Protein AF-A0A8R7JXR4-F1 (afdb_monomer)

Foldseek 3Di:
DDQLVVQVVVLVVVVVVPWPPWDWDRPDPFTWTWTADPVVRDIDIDTDQPVVVVVLVLVLVLQCQQDVLLVVLLVVVVLLCVLAVQQDLVVLHFHSSLSSLLSLLLCLVVQLTPLFLPDDWPDWDDGPNDIDTGHRPSVVNNCRNVVDPDDSLNSNLVSLCCLQPPDPQQFWAGESNVSDTDGCVVLVQNDDDDQFHSRHAYADNRNRNDGSSRSHDPVSSVSVNVLSNVLNCLSVPPPCSVVVSSNGDDDDDPPDPPDPDPDDDDDDDDD

Radius of gyration: 21.56 Å; Cα contacts (8 Å, |Δi|>4): 380; chains: 1; bounding box: 52×62×54 Å

InterPro domains:
  IPR002058 PAP/25A-associated [PF03828] (152-210)
  IPR043519 Nucleotidyltransferase superfamily [G3DSA:3.30.460.10] (6-66)
  IPR043519 Nucleotidyltransferase superfamily [SSF81301] (3-65)
  IPR054708 Poly(A) RNA polymerase, mitochondrial-like, central palm domain [PF22600] (3-65)

Secondary structure (DSSP, 8-state):
--HHHHHHHHHHHHHTTT-EEEEEE-SSSS-EEEEE-TTT--EEEEESS-HHHHHHHHHHHHHHHH-HHHHHHHHHHHHHHHHTT---GGGT---HHHHHHHHHHHHHHTTSS--TTSSPPSEEEEETTEEEEE---GGGGTTGGGG----HHHHHHHHHHIIIII--TTTEEEETTTTEEEEHHHHTTTS-BTTB--SSEEB-SS-TT-BTTTT--TTHHHHHHHHHHHHHHHHHH-S-HHHHTTPPP-PPPP-----SS-----PPP--

Structure (mmCIF, N/CA/C/O backbone):
data_AF-A0A8R7JXR4-F1
#
_entry.id   AF-A0A8R7JXR4-F1
#
loop_
_atom_site.group_PDB
_atom_site.id
_atom_site.type_symbol
_atom_site.label_atom_id
_atom_site.label_alt_id
_atom_site.label_comp_id
_atom_site.label_asym_id
_atom_site.label_entity_id
_atom_site.label_seq_id
_atom_site.pdbx_PDB_ins_code
_atom_site.Cartn_x
_atom_site.Cartn_y
_atom_site.Cartn_z
_atom_site.occupancy
_atom_site.B_iso_or_equiv
_atom_site.auth_seq_id
_atom_site.auth_comp_id
_atom_site.auth_asym_id
_atom_site.auth_atom_id
_atom_site.pdbx_PDB_model_num
ATOM 1 N N . MET A 1 1 ? 23.315 -3.237 -23.836 1.00 72.62 1 MET A N 1
ATOM 2 C CA . MET A 1 1 ? 21.982 -2.745 -24.248 1.00 72.62 1 MET A CA 1
ATOM 3 C C . MET A 1 1 ? 21.295 -2.235 -22.995 1.00 72.62 1 MET A C 1
ATOM 5 O O . MET A 1 1 ? 21.274 -2.973 -22.017 1.00 72.62 1 MET A O 1
ATOM 9 N N . SER A 1 2 ? 20.858 -0.976 -22.960 1.00 90.19 2 SER A N 1
ATOM 10 C CA . SER A 1 2 ? 20.212 -0.408 -21.769 1.00 90.19 2 SER A CA 1
ATOM 11 C C . SER A 1 2 ? 18.799 -0.982 -21.577 1.00 90.19 2 SER A C 1
ATOM 13 O O . SER A 1 2 ? 18.208 -1.496 -22.527 1.00 90.19 2 SER A O 1
ATOM 15 N N . LYS A 1 3 ? 18.221 -0.875 -20.368 1.00 89.00 3 LYS A N 1
ATOM 16 C CA . LYS A 1 3 ? 16.814 -1.270 -20.131 1.00 89.00 3 LYS A CA 1
ATOM 17 C C . LYS A 1 3 ? 15.855 -0.519 -21.068 1.00 89.00 3 LYS A C 1
ATOM 19 O O . LYS A 1 3 ? 14.888 -1.104 -21.538 1.00 89.00 3 LYS A O 1
ATOM 24 N N . VAL A 1 4 ? 16.151 0.748 -21.372 1.00 91.75 4 VAL A N 1
ATOM 25 C CA . VAL A 1 4 ? 15.369 1.574 -22.305 1.00 91.75 4 VAL A CA 1
ATOM 26 C C . VAL A 1 4 ? 15.429 1.012 -23.723 1.00 91.75 4 VAL A C 1
ATOM 28 O O . VAL A 1 4 ? 14.383 0.851 -24.343 1.00 91.75 4 VAL A O 1
ATOM 31 N N . ASP A 1 5 ? 16.616 0.639 -24.208 1.00 93.19 5 ASP A N 1
ATOM 32 C CA . ASP A 1 5 ? 16.768 0.048 -25.545 1.00 93.19 5 ASP A CA 1
ATOM 33 C C . ASP A 1 5 ? 15.991 -1.269 -25.671 1.00 93.19 5 ASP A C 1
ATOM 35 O O . ASP A 1 5 ? 15.401 -1.543 -26.713 1.00 93.19 5 ASP A O 1
ATOM 39 N N . ILE A 1 6 ? 15.976 -2.083 -24.607 1.00 94.12 6 ILE A N 1
ATOM 40 C CA . ILE A 1 6 ? 15.212 -3.338 -24.576 1.00 94.12 6 ILE A CA 1
ATOM 41 C C . ILE A 1 6 ? 13.709 -3.047 -24.638 1.00 94.12 6 ILE A C 1
ATOM 43 O O . ILE A 1 6 ? 13.005 -3.689 -25.407 1.00 94.12 6 ILE A O 1
ATOM 47 N N . ILE A 1 7 ? 13.221 -2.075 -23.863 1.00 95.31 7 ILE A N 1
ATOM 48 C CA . ILE A 1 7 ? 11.807 -1.670 -23.846 1.00 95.31 7 ILE A CA 1
ATOM 49 C C . ILE A 1 7 ? 11.354 -1.140 -25.211 1.00 95.31 7 ILE A C 1
ATOM 51 O O . ILE A 1 7 ? 10.282 -1.515 -25.676 1.00 95.31 7 ILE A O 1
ATOM 55 N N . LEU A 1 8 ? 12.172 -0.320 -25.876 1.00 94.19 8 LEU A N 1
ATOM 56 C CA . LEU A 1 8 ? 11.864 0.184 -27.218 1.00 94.19 8 LEU A CA 1
ATOM 57 C C . LEU A 1 8 ? 11.803 -0.955 -28.241 1.00 94.19 8 LEU A C 1
ATOM 59 O O . LEU A 1 8 ? 10.795 -1.107 -28.922 1.00 94.19 8 LEU A O 1
ATOM 63 N N . LYS A 1 9 ? 12.817 -1.829 -28.265 1.00 94.19 9 LYS A N 1
ATOM 64 C CA . LYS A 1 9 ? 12.817 -3.008 -29.146 1.00 94.19 9 LYS A CA 1
ATOM 65 C C . LYS A 1 9 ? 11.646 -3.946 -28.877 1.00 94.19 9 LYS A C 1
ATOM 67 O O . LYS A 1 9 ? 11.098 -4.527 -29.805 1.00 94.19 9 LYS A O 1
ATOM 72 N N . LEU A 1 10 ? 11.273 -4.120 -27.610 1.00 93.62 10 LEU A N 1
ATOM 73 C CA . LEU A 1 10 ? 10.126 -4.935 -27.238 1.00 93.62 10 LEU A CA 1
ATOM 74 C C . LEU A 1 10 ? 8.830 -4.327 -27.783 1.00 93.62 10 LEU A C 1
ATOM 76 O O . LEU A 1 10 ? 8.017 -5.063 -28.327 1.00 93.62 10 LEU A O 1
ATOM 80 N N . ALA A 1 11 ? 8.648 -3.008 -27.686 1.00 93.50 11 ALA A N 1
ATOM 81 C CA . ALA A 1 11 ? 7.486 -2.336 -28.261 1.00 93.50 11 ALA A CA 1
ATOM 82 C C . ALA A 1 11 ? 7.391 -2.553 -29.783 1.00 93.50 11 ALA A C 1
ATOM 84 O O . ALA A 1 11 ? 6.309 -2.882 -30.266 1.00 93.50 11 ALA A O 1
ATOM 85 N N . ASP A 1 12 ? 8.514 -2.468 -30.506 1.00 92.25 12 ASP A N 1
ATOM 86 C CA . ASP A 1 12 ? 8.563 -2.725 -31.955 1.00 92.25 12 ASP A CA 1
ATOM 87 C C . ASP A 1 12 ? 8.160 -4.174 -32.295 1.00 92.25 12 ASP A C 1
ATOM 89 O O . ASP A 1 12 ? 7.377 -4.418 -33.212 1.00 92.25 12 ASP A O 1
ATOM 93 N N . ILE A 1 13 ? 8.651 -5.154 -31.524 1.00 92.44 13 ILE A N 1
ATOM 94 C CA . ILE A 1 13 ? 8.297 -6.574 -31.701 1.00 92.44 13 ILE A CA 1
ATOM 95 C C . ILE A 1 13 ? 6.810 -6.809 -31.412 1.00 92.44 13 ILE A C 1
ATOM 97 O O . ILE A 1 13 ? 6.140 -7.517 -32.161 1.00 92.44 13 ILE A O 1
ATOM 101 N N . LEU A 1 14 ? 6.279 -6.216 -30.339 1.00 91.81 14 LEU A N 1
ATOM 102 C CA . LEU A 1 14 ? 4.872 -6.365 -29.960 1.00 91.81 14 LEU A CA 1
ATOM 103 C C . LEU A 1 14 ? 3.937 -5.722 -30.995 1.00 91.81 14 LEU A C 1
ATOM 105 O O . LEU A 1 14 ? 2.852 -6.251 -31.228 1.00 91.81 14 LEU A O 1
ATOM 109 N N . GLN A 1 15 ? 4.362 -4.636 -31.655 1.00 88.12 15 GLN A N 1
ATOM 110 C CA . GLN A 1 15 ? 3.598 -4.001 -32.739 1.00 88.12 15 GLN A CA 1
ATOM 111 C C . GLN A 1 15 ? 3.442 -4.920 -33.948 1.00 88.12 15 GLN A C 1
ATOM 113 O O . GLN A 1 15 ? 2.392 -4.917 -34.584 1.00 88.12 15 GLN A O 1
ATOM 118 N N . ALA A 1 16 ? 4.440 -5.759 -34.230 1.00 88.31 16 ALA A N 1
ATOM 119 C CA . ALA A 1 16 ? 4.340 -6.772 -35.275 1.00 88.31 16 ALA A CA 1
ATOM 120 C C . ALA A 1 16 ? 3.415 -7.952 -34.899 1.00 88.31 16 ALA A C 1
ATOM 122 O O . ALA A 1 16 ? 3.056 -8.745 -35.766 1.00 88.31 16 ALA A O 1
ATOM 123 N N . GLY A 1 17 ? 3.033 -8.085 -33.623 1.00 83.31 17 GLY A N 1
ATOM 124 C CA . GLY A 1 17 ? 2.317 -9.235 -33.061 1.00 83.31 17 GLY A CA 1
ATOM 125 C C . GLY A 1 17 ? 0.802 -9.073 -32.888 1.00 83.31 17 GLY A C 1
ATOM 126 O O . GLY A 1 17 ? 0.244 -9.741 -32.026 1.00 83.31 17 GLY A O 1
ATOM 127 N N . ASN A 1 18 ? 0.132 -8.198 -33.650 1.00 84.38 18 ASN A N 1
ATOM 128 C CA . ASN A 1 18 ? -1.318 -7.915 -33.556 1.00 84.38 18 ASN A CA 1
ATOM 129 C C . ASN A 1 18 ? -1.829 -7.410 -32.187 1.00 84.38 18 ASN A C 1
ATOM 131 O O . ASN A 1 18 ? -3.038 -7.363 -31.957 1.00 84.38 18 ASN A O 1
ATOM 135 N N . LEU A 1 19 ? -0.947 -6.975 -31.286 1.00 91.12 19 LEU A N 1
ATOM 136 C CA . LEU A 1 19 ? -1.347 -6.338 -30.031 1.00 91.12 19 LEU A CA 1
ATOM 137 C C . LEU A 1 19 ? -1.726 -4.868 -30.263 1.00 91.12 19 LEU A C 1
ATOM 139 O O . LEU A 1 19 ? -1.197 -4.198 -31.151 1.00 91.12 19 LEU A O 1
ATOM 143 N N . GLN A 1 20 ? -2.643 -4.351 -29.449 1.00 91.94 20 GLN A N 1
ATOM 144 C CA . GLN A 1 20 ? -3.180 -2.996 -29.581 1.00 91.94 20 GLN A CA 1
ATOM 145 C C . GLN A 1 20 ? -2.640 -2.052 -28.503 1.00 91.94 20 GLN A C 1
ATOM 147 O O . GLN A 1 20 ? -2.106 -2.480 -27.481 1.00 91.94 20 GLN A O 1
ATOM 152 N N . ASN A 1 21 ? -2.810 -0.743 -28.722 1.00 92.38 21 ASN A N 1
ATOM 153 C CA . ASN A 1 21 ? -2.506 0.313 -27.746 1.00 92.38 21 ASN A CA 1
ATOM 154 C C . ASN A 1 21 ? -1.081 0.244 -27.169 1.00 92.38 21 ASN A C 1
ATOM 156 O O . ASN A 1 21 ? -0.867 0.489 -25.981 1.00 92.38 21 ASN A O 1
ATOM 160 N N . ILE A 1 22 ? -0.104 -0.106 -28.011 1.00 93.81 22 ILE A N 1
ATOM 161 C CA . ILE A 1 22 ? 1.278 -0.284 -27.572 1.00 93.81 22 ILE A CA 1
ATOM 162 C C . ILE A 1 22 ? 1.917 1.074 -27.300 1.00 93.81 22 ILE A C 1
ATOM 164 O O . ILE A 1 22 ? 2.012 1.918 -28.191 1.00 93.81 22 ILE A O 1
ATOM 168 N N . GLN A 1 23 ? 2.400 1.268 -26.076 1.00 94.56 23 GLN A N 1
ATOM 169 C CA . GLN A 1 23 ? 3.026 2.513 -25.651 1.00 94.56 23 GLN A CA 1
ATOM 170 C C . GLN A 1 23 ? 4.270 2.247 -24.801 1.00 94.56 23 GLN A C 1
ATOM 172 O O . GLN A 1 23 ? 4.183 1.730 -23.688 1.00 94.56 23 GLN A O 1
ATOM 177 N N . ALA A 1 24 ? 5.437 2.666 -25.293 1.00 94.25 24 ALA A N 1
ATOM 178 C CA . ALA A 1 24 ? 6.670 2.656 -24.515 1.00 94.25 24 ALA A CA 1
ATOM 179 C C . ALA A 1 24 ? 6.755 3.902 -23.615 1.00 94.25 24 ALA A C 1
ATOM 181 O O . ALA A 1 24 ? 6.797 5.038 -24.089 1.00 94.25 24 ALA A O 1
ATOM 182 N N . LEU A 1 25 ? 6.822 3.693 -22.301 1.00 92.69 25 LEU A N 1
ATOM 183 C CA . LEU A 1 25 ? 6.979 4.734 -21.288 1.00 92.69 25 LEU A CA 1
ATOM 184 C C . LEU A 1 25 ? 8.383 4.643 -20.684 1.00 92.69 25 LEU A C 1
ATOM 186 O O . LEU A 1 25 ? 8.614 3.968 -19.684 1.00 92.69 25 LEU A O 1
ATOM 190 N N . THR A 1 26 ? 9.340 5.330 -21.305 1.00 91.81 26 THR A N 1
ATOM 191 C CA . THR A 1 26 ? 10.778 5.178 -21.007 1.00 91.81 26 THR A CA 1
ATOM 192 C C . THR A 1 26 ? 11.336 6.182 -20.001 1.00 91.81 26 THR A C 1
ATOM 194 O O . THR A 1 26 ? 12.430 5.983 -19.485 1.00 91.81 26 THR A O 1
ATOM 197 N N . ARG A 1 27 ? 10.595 7.257 -19.704 1.00 88.25 27 ARG A N 1
ATOM 198 C CA . ARG A 1 27 ? 11.032 8.338 -18.797 1.00 88.25 27 ARG A CA 1
ATOM 199 C C . ARG A 1 27 ? 10.726 8.072 -17.321 1.00 88.25 27 ARG A C 1
ATOM 201 O O . ARG A 1 27 ? 11.170 8.825 -16.461 1.00 88.25 27 ARG A O 1
ATOM 208 N N . ALA A 1 28 ? 9.926 7.050 -17.029 1.00 83.44 28 ALA A N 1
ATOM 209 C CA . ALA A 1 28 ? 9.592 6.676 -15.663 1.00 83.44 28 ALA A CA 1
ATOM 210 C C . ALA A 1 28 ? 10.789 6.009 -14.969 1.00 83.44 28 ALA A C 1
ATOM 212 O O . ALA A 1 28 ? 11.675 5.459 -15.620 1.00 83.44 28 ALA A O 1
ATOM 213 N N . ARG A 1 29 ? 10.769 5.995 -13.630 1.00 83.06 29 ARG A N 1
ATOM 214 C CA . ARG A 1 29 ? 11.769 5.296 -12.805 1.00 83.06 29 ARG A CA 1
ATOM 215 C C . ARG A 1 29 ? 11.965 3.836 -13.233 1.00 83.06 29 ARG A C 1
ATOM 217 O O . ARG A 1 29 ? 13.089 3.346 -13.254 1.00 83.06 29 ARG A O 1
ATOM 224 N N . VAL A 1 30 ? 10.865 3.157 -13.553 1.00 89.31 30 VAL A N 1
ATOM 225 C CA . VAL A 1 30 ? 10.864 1.822 -14.153 1.00 89.31 30 VAL A CA 1
ATOM 226 C C . VAL A 1 30 ? 10.273 1.964 -15.554 1.00 89.31 30 VAL A C 1
ATOM 228 O O . VAL A 1 30 ? 9.066 2.177 -15.671 1.00 89.31 30 VAL A O 1
ATOM 231 N N . PRO A 1 31 ? 11.101 1.895 -16.608 1.00 92.88 31 PRO A N 1
ATOM 232 C CA . PRO A 1 31 ? 10.619 1.887 -17.981 1.00 92.88 31 PRO A CA 1
ATOM 233 C C . PRO A 1 31 ? 9.680 0.705 -18.239 1.00 92.88 31 PRO A C 1
ATOM 235 O O . PRO A 1 31 ? 10.003 -0.428 -17.867 1.00 92.88 31 PRO A O 1
ATOM 238 N N . ILE A 1 32 ? 8.543 0.971 -18.886 1.00 95.12 32 ILE A N 1
ATOM 239 C CA . ILE A 1 32 ? 7.545 -0.050 -19.233 1.00 95.12 32 ILE A CA 1
ATOM 240 C C . ILE A 1 32 ? 7.099 0.040 -20.691 1.00 95.12 32 ILE A C 1
ATOM 242 O O . ILE A 1 32 ? 7.155 1.111 -21.293 1.00 95.12 32 ILE A O 1
ATOM 246 N N . VAL A 1 33 ? 6.605 -1.074 -21.231 1.00 95.94 33 VAL A N 1
ATOM 247 C CA . VAL A 1 33 ? 5.733 -1.103 -22.413 1.00 95.94 33 VAL A CA 1
ATOM 248 C C . VAL A 1 33 ? 4.324 -1.441 -21.949 1.00 95.94 33 VAL A C 1
ATOM 250 O O . VAL A 1 33 ? 4.128 -2.473 -21.312 1.00 95.94 33 VAL A O 1
ATOM 253 N N . LYS A 1 34 ? 3.357 -0.583 -22.268 1.00 95.38 34 LYS A N 1
ATOM 254 C CA . LYS A 1 34 ? 1.931 -0.886 -22.136 1.00 95.38 34 LYS A CA 1
ATOM 255 C C . LYS A 1 34 ? 1.421 -1.509 -23.422 1.00 95.38 34 LYS A C 1
ATOM 257 O O . LYS A 1 34 ? 1.869 -1.105 -24.492 1.00 95.38 34 LYS A O 1
ATOM 262 N N . LEU A 1 35 ? 0.495 -2.451 -23.318 1.00 95.44 35 LEU A N 1
ATOM 263 C CA . LEU A 1 35 ? -0.180 -3.088 -24.446 1.00 95.44 35 LEU A CA 1
ATOM 264 C C . LEU A 1 35 ? -1.589 -3.537 -24.049 1.00 95.44 35 LEU A C 1
ATOM 266 O O . LEU A 1 35 ? -1.913 -3.644 -22.865 1.00 95.44 35 LEU A O 1
ATOM 270 N N . MET A 1 36 ? -2.414 -3.832 -25.044 1.00 95.31 36 MET A N 1
ATOM 271 C CA . MET A 1 36 ? -3.703 -4.496 -24.896 1.00 95.31 36 MET A CA 1
ATOM 272 C C . MET A 1 36 ? -3.739 -5.709 -25.818 1.00 95.31 36 MET A C 1
ATOM 274 O O . MET A 1 36 ? -3.466 -5.593 -27.013 1.00 95.31 36 MET A O 1
ATOM 278 N N . ASP A 1 37 ? -4.095 -6.857 -25.258 1.00 93.06 37 ASP A N 1
ATOM 279 C CA . ASP A 1 37 ? -4.429 -8.043 -26.035 1.00 93.06 37 ASP A CA 1
ATOM 280 C C . ASP A 1 37 ? -5.892 -7.937 -26.510 1.00 93.06 37 ASP A C 1
ATOM 282 O O . ASP A 1 37 ? -6.793 -7.907 -25.665 1.00 93.06 37 ASP A O 1
ATOM 286 N N . PRO A 1 38 ? -6.154 -7.836 -27.828 1.00 93.25 38 PRO A N 1
ATOM 287 C CA . PRO A 1 38 ? -7.512 -7.698 -28.344 1.00 93.25 38 PRO A CA 1
ATOM 288 C C . PRO A 1 38 ? -8.363 -8.961 -28.162 1.00 93.25 38 PRO A C 1
ATOM 290 O O . PRO A 1 38 ? -9.585 -8.838 -28.097 1.00 93.25 38 PRO A O 1
ATOM 293 N N . ASP A 1 39 ? -7.752 -10.145 -28.048 1.00 93.25 39 ASP A N 1
ATOM 294 C CA . ASP A 1 39 ? -8.491 -11.4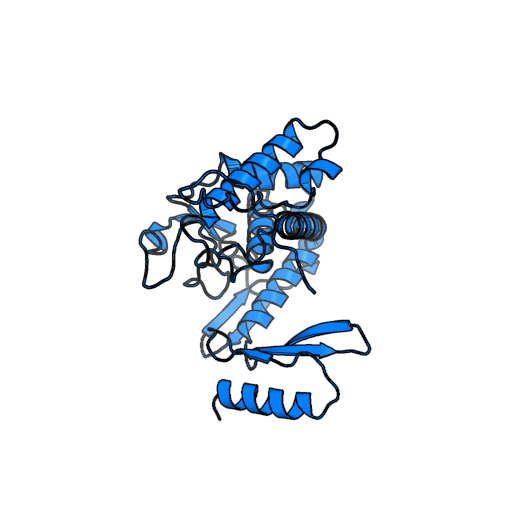08 -27.941 1.00 93.25 39 ASP A CA 1
ATOM 295 C C . ASP A 1 39 ? -9.096 -11.579 -26.541 1.00 93.25 39 ASP A C 1
ATOM 297 O O . ASP A 1 39 ? -10.227 -12.043 -26.384 1.00 93.25 39 ASP A O 1
ATOM 301 N N . THR A 1 40 ? -8.357 -11.171 -25.505 1.00 93.75 40 THR A N 1
ATOM 302 C CA . THR A 1 40 ? -8.805 -11.252 -24.103 1.00 93.75 40 THR A CA 1
ATOM 303 C C . THR A 1 40 ? -9.352 -9.933 -23.554 1.00 93.75 40 THR A C 1
ATOM 305 O O . THR A 1 40 ? -10.005 -9.923 -22.509 1.00 93.75 40 THR A O 1
ATOM 308 N N . GLY A 1 41 ? -9.069 -8.810 -24.219 1.00 92.00 41 GLY A N 1
ATOM 309 C CA . GLY A 1 41 ? -9.351 -7.460 -23.728 1.00 92.00 41 GLY A CA 1
ATOM 310 C C . GLY A 1 41 ? -8.465 -7.027 -22.552 1.00 92.00 41 GLY A C 1
ATOM 311 O O . GLY A 1 41 ? -8.741 -6.005 -21.918 1.00 92.00 41 GLY A O 1
ATOM 312 N N . LEU A 1 42 ? -7.419 -7.792 -22.216 1.00 92.75 42 LEU A N 1
ATOM 313 C CA . LEU A 1 42 ? -6.548 -7.513 -21.076 1.00 92.75 42 LEU A CA 1
ATOM 314 C C . LEU A 1 42 ? -5.477 -6.477 -21.432 1.00 92.75 42 LEU A C 1
ATOM 316 O O . LEU A 1 42 ? -4.717 -6.631 -22.386 1.00 92.75 42 LEU A O 1
ATOM 320 N N . SER A 1 43 ? -5.368 -5.436 -20.606 1.00 94.31 43 SER A N 1
ATOM 321 C CA . SER A 1 43 ? -4.214 -4.533 -20.612 1.00 94.31 43 SER A CA 1
ATOM 322 C C . SER A 1 43 ? -3.045 -5.132 -19.830 1.00 94.31 43 SER A C 1
ATOM 324 O O . SER A 1 43 ? -3.238 -5.684 -18.745 1.00 94.31 43 SER A O 1
ATOM 326 N N . CYS A 1 44 ? -1.828 -4.972 -20.345 1.00 93.75 44 CYS A N 1
ATOM 327 C CA . CYS A 1 44 ? -0.603 -5.453 -19.717 1.00 93.75 44 CYS A CA 1
ATOM 328 C C . CYS A 1 44 ? 0.486 -4.372 -19.725 1.00 93.75 44 CYS A C 1
ATOM 330 O O . CYS A 1 44 ? 0.677 -3.680 -20.725 1.00 93.75 44 CYS A O 1
ATOM 332 N N . ASP A 1 45 ? 1.224 -4.281 -18.618 1.00 94.25 45 ASP A N 1
ATOM 333 C CA . ASP A 1 45 ? 2.411 -3.443 -18.470 1.00 94.25 45 ASP A CA 1
ATOM 334 C C . ASP A 1 45 ? 3.634 -4.363 -18.289 1.00 94.25 45 ASP A C 1
ATOM 336 O O . ASP A 1 45 ? 3.692 -5.146 -17.338 1.00 94.25 45 ASP A O 1
ATOM 340 N N . ILE A 1 46 ? 4.630 -4.264 -19.175 1.00 94.00 46 ILE A N 1
ATOM 341 C CA . ILE A 1 46 ? 5.854 -5.081 -19.139 1.00 94.00 46 ILE A CA 1
ATOM 342 C C . ILE A 1 46 ? 7.057 -4.208 -18.772 1.00 94.00 46 ILE A C 1
ATOM 344 O O . ILE A 1 46 ? 7.322 -3.207 -19.432 1.00 94.00 46 ILE A O 1
ATOM 348 N N . CYS A 1 47 ? 7.825 -4.619 -17.758 1.00 94.00 47 CYS A N 1
ATOM 349 C CA . CYS A 1 47 ? 9.132 -4.049 -17.409 1.00 94.00 47 CYS A CA 1
ATOM 350 C C . CYS A 1 47 ? 10.241 -5.105 -17.502 1.00 94.00 47 CYS A C 1
ATOM 352 O O . CYS A 1 47 ? 9.978 -6.306 -17.500 1.00 94.00 47 CYS A O 1
ATOM 354 N N . VAL A 1 48 ? 11.499 -4.656 -17.532 1.00 91.88 48 VAL A N 1
ATOM 355 C CA . VAL A 1 48 ? 12.677 -5.536 -17.610 1.00 91.88 48 VAL A CA 1
ATOM 356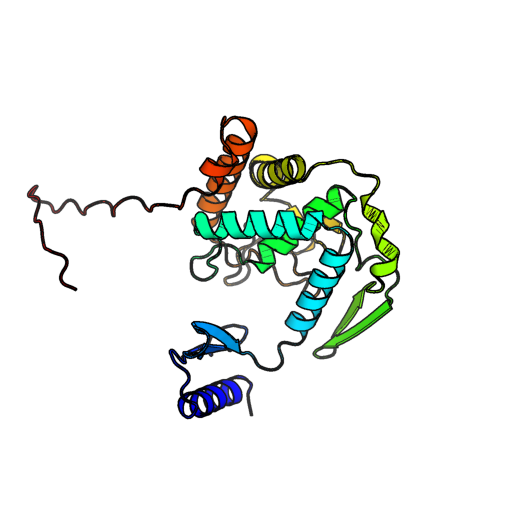 C C . VAL A 1 48 ? 13.483 -5.475 -16.315 1.00 91.88 48 VAL A C 1
ATOM 358 O O . VAL A 1 48 ? 13.872 -4.393 -15.864 1.00 91.88 48 VAL A O 1
ATOM 361 N N . ASN A 1 49 ? 13.787 -6.647 -15.747 1.00 88.69 49 ASN A N 1
ATOM 362 C CA . ASN A 1 49 ? 14.620 -6.819 -14.551 1.00 88.69 49 ASN A CA 1
ATOM 363 C C . ASN A 1 49 ? 14.194 -5.909 -13.388 1.00 88.69 49 ASN A C 1
ATOM 365 O O . ASN A 1 49 ? 15.020 -5.218 -12.792 1.00 88.69 49 ASN A O 1
ATOM 369 N N . ASN A 1 50 ? 12.893 -5.879 -13.094 1.00 89.94 50 ASN A N 1
ATOM 370 C CA . ASN A 1 50 ? 12.353 -5.292 -11.869 1.00 89.94 50 ASN A CA 1
ATOM 371 C C . ASN A 1 50 ? 12.166 -6.395 -10.815 1.00 89.94 50 ASN A C 1
ATOM 373 O O . ASN A 1 50 ? 11.049 -6.722 -10.416 1.00 89.94 50 ASN A O 1
ATOM 377 N N . LEU A 1 51 ? 13.275 -7.032 -10.429 1.00 91.75 51 LEU A N 1
ATOM 378 C CA . LEU A 1 51 ? 13.250 -8.207 -9.554 1.00 91.75 51 LEU A CA 1
ATOM 379 C C . LEU A 1 51 ? 12.693 -7.869 -8.170 1.00 91.75 51 LEU A C 1
ATOM 381 O O . LEU A 1 51 ? 11.951 -8.666 -7.606 1.00 91.75 51 LEU A O 1
ATOM 385 N N . LEU A 1 52 ? 12.955 -6.662 -7.662 1.00 92.06 52 LEU A N 1
ATOM 386 C CA . LEU A 1 52 ? 12.438 -6.236 -6.364 1.00 92.06 52 LEU A CA 1
ATOM 387 C C . LEU A 1 52 ? 10.902 -6.199 -6.329 1.00 92.06 52 LEU A C 1
ATOM 389 O O . LEU A 1 52 ? 10.302 -6.600 -5.335 1.00 92.06 52 LEU A O 1
ATOM 393 N N . ALA A 1 53 ? 10.244 -5.826 -7.434 1.00 93.00 53 ALA A N 1
ATOM 394 C CA . ALA A 1 53 ? 8.785 -5.904 -7.533 1.00 93.00 53 ALA A CA 1
ATOM 395 C C . ALA A 1 53 ? 8.259 -7.349 -7.471 1.00 93.00 53 ALA A C 1
ATOM 397 O O . ALA A 1 53 ? 7.178 -7.586 -6.926 1.00 93.00 53 ALA A O 1
ATOM 398 N N . VAL A 1 54 ? 9.023 -8.326 -7.973 1.00 94.38 54 VAL A N 1
ATOM 399 C CA . VAL A 1 54 ? 8.690 -9.755 -7.842 1.00 94.38 54 VAL A CA 1
ATOM 400 C C . VAL A 1 54 ? 8.801 -10.194 -6.380 1.00 94.38 54 VAL A C 1
ATOM 402 O O . VAL A 1 54 ? 7.894 -10.859 -5.878 1.00 94.38 54 VAL A O 1
ATOM 405 N N . VAL A 1 55 ? 9.856 -9.772 -5.672 1.00 95.88 55 VAL A N 1
ATOM 406 C CA . VAL A 1 55 ? 10.033 -10.072 -4.239 1.00 95.88 55 VAL A CA 1
ATOM 407 C C . VAL A 1 55 ? 8.920 -9.430 -3.401 1.00 95.88 55 VAL A C 1
ATOM 409 O O . VAL A 1 55 ? 8.305 -10.122 -2.592 1.00 95.88 55 VAL A O 1
ATOM 412 N N . ASN A 1 56 ? 8.581 -8.160 -3.652 1.00 97.12 56 ASN A N 1
ATOM 413 C CA . ASN A 1 56 ? 7.438 -7.479 -3.028 1.00 97.12 56 ASN A CA 1
ATOM 414 C C . ASN A 1 56 ? 6.124 -8.230 -3.281 1.00 97.12 56 ASN A C 1
ATOM 416 O O . ASN A 1 56 ? 5.348 -8.470 -2.358 1.00 97.12 56 ASN A O 1
ATOM 420 N N . THR A 1 57 ? 5.884 -8.666 -4.520 1.00 97.38 57 THR A N 1
ATOM 421 C CA . THR A 1 57 ? 4.678 -9.433 -4.869 1.00 97.38 57 THR A CA 1
ATOM 422 C C . THR A 1 57 ? 4.618 -10.764 -4.119 1.00 97.38 57 THR A C 1
ATOM 424 O O . THR A 1 57 ? 3.546 -11.145 -3.645 1.00 97.38 57 THR A O 1
ATOM 427 N N . LYS A 1 58 ? 5.755 -11.459 -3.962 1.00 97.88 58 LYS A N 1
ATOM 428 C CA . LYS A 1 58 ? 5.832 -12.674 -3.142 1.00 97.88 58 LYS A CA 1
ATOM 429 C C . LYS A 1 58 ? 5.530 -12.369 -1.673 1.00 97.88 58 LYS A C 1
ATOM 431 O O . LYS A 1 58 ? 4.661 -13.028 -1.121 1.00 97.88 58 LYS A O 1
ATOM 436 N N . LEU A 1 59 ? 6.139 -11.338 -1.081 1.00 98.56 59 LEU A N 1
ATOM 437 C CA . LEU A 1 59 ? 5.877 -10.946 0.310 1.00 98.56 59 LEU A CA 1
ATOM 438 C C . LEU A 1 59 ? 4.381 -10.675 0.557 1.00 98.56 59 LEU A C 1
ATOM 440 O O . LEU A 1 59 ? 3.804 -11.169 1.522 1.00 98.56 59 LEU A O 1
ATOM 444 N N . LEU A 1 60 ? 3.728 -9.926 -0.337 1.00 98.69 60 LEU A N 1
ATOM 445 C CA . LEU A 1 60 ? 2.295 -9.624 -0.243 1.00 98.69 60 LEU A CA 1
ATOM 446 C C . LEU A 1 60 ? 1.423 -10.878 -0.370 1.00 98.69 60 LEU A C 1
ATOM 448 O O . LEU A 1 60 ? 0.414 -11.001 0.327 1.00 98.69 60 LEU A O 1
ATOM 452 N N . ARG A 1 61 ? 1.800 -11.807 -1.255 1.00 98.50 61 ARG A N 1
ATOM 453 C CA . ARG A 1 61 ? 1.120 -13.098 -1.393 1.00 98.50 61 ARG A CA 1
ATOM 454 C C . ARG A 1 61 ? 1.267 -13.933 -0.126 1.00 98.50 61 ARG A C 1
ATOM 456 O O . ARG A 1 61 ? 0.270 -14.480 0.334 1.00 98.50 61 ARG A O 1
ATOM 463 N N . ASP A 1 62 ? 2.466 -13.991 0.433 1.00 98.62 62 ASP A N 1
ATOM 464 C CA . ASP A 1 62 ? 2.758 -14.775 1.626 1.00 98.62 62 ASP A CA 1
ATOM 465 C C . ASP A 1 62 ? 1.965 -14.213 2.828 1.00 98.62 62 ASP A C 1
ATOM 467 O O . ASP A 1 62 ? 1.291 -14.968 3.524 1.00 98.62 62 ASP A O 1
ATOM 471 N N . TYR A 1 63 ? 1.873 -12.884 2.990 1.00 98.81 63 TYR A N 1
ATOM 472 C CA . TYR A 1 63 ? 0.940 -12.266 3.950 1.00 98.81 63 TYR A CA 1
ATOM 473 C C . TYR A 1 63 ? -0.527 -12.660 3.709 1.00 98.81 63 TYR A C 1
ATOM 475 O O . TYR A 1 63 ? -1.265 -12.937 4.656 1.00 98.81 63 TYR A O 1
ATOM 483 N N . ALA A 1 64 ? -0.970 -12.696 2.449 1.00 98.25 64 ALA A N 1
ATOM 484 C CA . ALA A 1 64 ? -2.346 -13.030 2.070 1.00 98.25 64 ALA A CA 1
ATOM 485 C C . ALA A 1 64 ? -2.733 -14.501 2.317 1.00 98.25 64 ALA A C 1
ATOM 487 O O . ALA A 1 64 ? -3.929 -14.818 2.305 1.00 98.25 64 ALA A O 1
ATOM 488 N N . GLN A 1 65 ? -1.750 -15.381 2.533 1.00 98.25 65 GLN A N 1
ATOM 489 C CA . GLN A 1 65 ? -1.956 -16.783 2.905 1.00 98.25 65 GLN A CA 1
ATOM 490 C C . GLN A 1 65 ? -2.156 -16.975 4.415 1.00 98.25 65 GLN A C 1
ATOM 492 O O . GLN A 1 65 ? -2.785 -17.951 4.809 1.00 98.25 65 GLN A O 1
ATOM 497 N N . ILE A 1 66 ? -1.681 -16.040 5.246 1.00 98.50 66 ILE A N 1
ATOM 498 C CA . ILE A 1 66 ? -1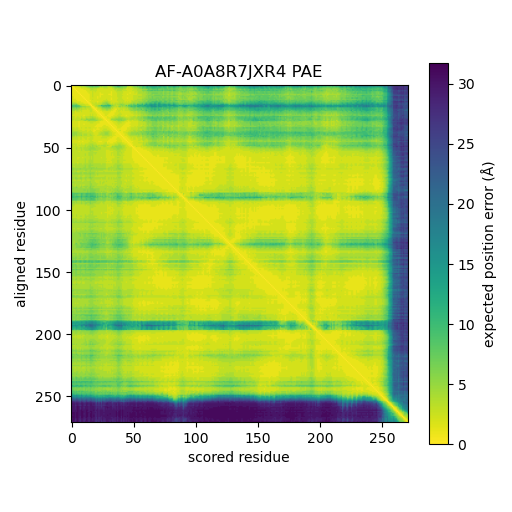.737 -16.151 6.713 1.00 98.50 66 ILE A CA 1
ATOM 499 C C . ILE A 1 66 ? -3.169 -15.987 7.232 1.00 98.50 66 ILE A C 1
ATOM 501 O O . ILE A 1 66 ? -3.625 -16.790 8.040 1.00 98.50 66 ILE A O 1
ATOM 505 N N . ASP A 1 67 ? -3.884 -14.953 6.775 1.00 98.56 67 ASP A N 1
ATOM 506 C CA . ASP A 1 67 ? -5.248 -14.660 7.227 1.00 98.56 67 ASP A CA 1
ATOM 507 C C . ASP A 1 67 ? -6.124 -14.147 6.072 1.00 98.56 67 ASP A C 1
ATOM 509 O O . ASP A 1 67 ? -5.781 -13.199 5.357 1.00 98.56 67 ASP A O 1
ATOM 513 N N . GLN A 1 68 ? -7.297 -14.763 5.888 1.00 97.75 68 GLN A N 1
ATOM 514 C CA . GLN A 1 68 ? -8.221 -14.429 4.799 1.00 97.75 68 GLN A CA 1
ATOM 515 C C . GLN A 1 68 ? -8.740 -12.985 4.846 1.00 97.75 68 GLN A C 1
ATOM 517 O O . GLN A 1 68 ? -9.060 -12.419 3.793 1.00 97.75 68 GLN A O 1
ATOM 522 N N . ARG A 1 69 ? -8.796 -12.375 6.039 1.00 98.56 69 ARG A N 1
ATOM 523 C CA . ARG A 1 69 ? -9.299 -11.009 6.232 1.00 98.56 69 ARG A CA 1
ATOM 524 C C . ARG A 1 69 ? -8.438 -9.987 5.501 1.00 98.56 69 ARG A C 1
ATOM 526 O O . ARG A 1 69 ? -8.979 -8.989 5.037 1.00 98.56 69 ARG A O 1
ATOM 533 N N . LEU A 1 70 ? -7.140 -10.255 5.303 1.00 98.69 70 LEU A N 1
ATOM 534 C CA . LEU A 1 70 ? -6.270 -9.383 4.507 1.00 98.69 70 LEU A CA 1
ATOM 535 C C . LEU A 1 70 ? -6.759 -9.271 3.064 1.00 98.69 70 LEU A C 1
ATOM 537 O O . LEU A 1 70 ? -6.908 -8.163 2.555 1.00 98.69 70 LEU A O 1
ATOM 541 N N . ARG A 1 71 ? -7.028 -10.405 2.403 1.00 98.25 71 ARG A N 1
ATOM 542 C CA . ARG A 1 71 ? -7.508 -10.399 1.014 1.00 98.25 71 ARG A CA 1
ATOM 543 C C . ARG A 1 71 ? -8.818 -9.629 0.925 1.00 98.25 71 ARG A C 1
ATOM 545 O O . ARG A 1 71 ? -8.926 -8.705 0.127 1.00 98.25 71 ARG A O 1
ATOM 552 N N . GLN A 1 72 ? -9.775 -9.962 1.786 1.00 98.50 72 GLN A N 1
ATOM 553 C CA . GLN A 1 72 ? -11.086 -9.317 1.816 1.00 98.50 72 GLN A CA 1
ATOM 554 C C . GLN A 1 72 ? -10.977 -7.796 2.014 1.00 98.50 72 GLN A C 1
ATOM 556 O O . GLN A 1 72 ? -11.518 -7.035 1.212 1.00 98.50 72 GLN A O 1
ATOM 561 N N . LEU A 1 73 ? -10.221 -7.351 3.023 1.00 98.81 73 LEU A N 1
ATOM 562 C CA . LEU A 1 73 ? -10.021 -5.933 3.320 1.00 98.81 73 LEU A CA 1
ATOM 563 C C . LEU A 1 73 ? -9.326 -5.208 2.162 1.00 98.81 73 LEU A C 1
ATOM 565 O O . LEU A 1 73 ? -9.811 -4.176 1.703 1.00 98.81 73 LEU A O 1
ATOM 569 N N . ALA A 1 74 ? -8.233 -5.770 1.641 1.00 98.56 74 ALA A N 1
ATOM 570 C CA . ALA A 1 74 ? -7.476 -5.170 0.549 1.00 98.56 74 ALA A CA 1
ATOM 571 C C . ALA A 1 74 ? -8.313 -5.031 -0.732 1.00 98.56 74 ALA A C 1
ATOM 573 O O . ALA A 1 74 ? -8.226 -4.007 -1.410 1.00 98.56 74 ALA A O 1
ATOM 574 N N . PHE A 1 75 ? -9.146 -6.023 -1.068 1.00 98.19 75 PHE A N 1
ATOM 575 C CA . PHE A 1 75 ? -10.058 -5.930 -2.212 1.00 98.19 75 PHE A CA 1
ATOM 576 C C . PHE A 1 75 ? -11.088 -4.813 -2.029 1.00 98.19 75 PHE A C 1
ATOM 578 O O . PHE A 1 75 ? -11.282 -4.015 -2.947 1.00 98.19 75 PHE A O 1
ATOM 585 N N . ILE A 1 76 ? -11.696 -4.719 -0.845 1.00 98.56 76 ILE A N 1
ATOM 586 C CA . ILE A 1 76 ? -12.684 -3.683 -0.535 1.00 98.56 76 ILE A CA 1
ATOM 587 C C . ILE A 1 76 ? -12.057 -2.285 -0.601 1.00 98.56 76 ILE A C 1
ATOM 589 O O . ILE A 1 76 ? -12.581 -1.408 -1.288 1.00 98.56 76 ILE A O 1
ATOM 593 N N . VAL A 1 77 ? -10.912 -2.079 0.055 1.00 98.75 77 VAL A N 1
ATOM 594 C CA . VAL A 1 77 ? -10.206 -0.788 0.060 1.00 98.75 77 VAL A CA 1
ATOM 595 C C . VAL A 1 77 ? -9.767 -0.403 -1.351 1.00 98.75 77 VAL A C 1
ATOM 597 O O . VAL A 1 77 ? -9.935 0.745 -1.756 1.00 98.75 77 VAL A O 1
ATOM 600 N N . LYS A 1 78 ? -9.269 -1.350 -2.155 1.00 98.06 78 LYS A N 1
ATOM 601 C CA . LYS A 1 78 ? -8.919 -1.079 -3.558 1.00 98.06 78 LYS A CA 1
ATOM 602 C C . LYS A 1 78 ? -10.135 -0.692 -4.392 1.00 98.06 78 LYS A C 1
ATOM 604 O O . LYS A 1 78 ? -10.025 0.206 -5.227 1.00 98.06 78 LYS A O 1
ATOM 609 N N . HIS A 1 79 ? -11.270 -1.360 -4.189 1.00 97.50 79 HIS A N 1
ATOM 610 C CA . HIS A 1 79 ? -12.504 -1.023 -4.890 1.00 97.50 79 HIS A CA 1
ATOM 611 C C . HIS A 1 79 ? -12.980 0.385 -4.520 1.00 97.50 79 HIS A C 1
ATOM 613 O O . HIS A 1 79 ? -13.211 1.189 -5.418 1.00 97.50 79 HIS A O 1
ATOM 619 N N . TRP A 1 80 ? -13.006 0.719 -3.225 1.00 98.31 80 TRP A N 1
ATOM 620 C CA . TRP A 1 80 ? -13.263 2.081 -2.749 1.00 98.31 80 TRP A CA 1
ATOM 621 C C . TRP A 1 80 ? -12.323 3.096 -3.401 1.00 98.31 80 TRP A C 1
ATOM 623 O O . TRP A 1 80 ? -12.792 4.052 -4.015 1.00 98.31 80 TRP A O 1
ATOM 633 N N . ALA A 1 81 ? -11.012 2.853 -3.369 1.00 97.81 81 ALA A N 1
ATOM 634 C CA . ALA A 1 81 ? -10.033 3.787 -3.911 1.00 97.81 81 ALA A CA 1
ATOM 635 C C . ALA A 1 81 ? -10.236 4.029 -5.417 1.00 97.81 81 ALA A C 1
ATOM 637 O O . ALA A 1 81 ? -10.091 5.154 -5.893 1.00 97.81 81 ALA A O 1
ATOM 638 N N . LYS A 1 82 ? -10.621 2.988 -6.168 1.00 95.44 82 LYS A N 1
ATOM 639 C CA . LYS A 1 82 ? -10.967 3.102 -7.591 1.00 95.44 82 LYS A CA 1
ATOM 640 C C . LYS A 1 82 ? -12.262 3.891 -7.798 1.00 95.44 82 LYS A C 1
ATOM 642 O O . LYS A 1 82 ? -12.271 4.820 -8.599 1.00 95.44 82 LYS A O 1
ATOM 647 N N . SER A 1 83 ? -13.334 3.565 -7.075 1.00 95.88 83 SER A N 1
ATOM 648 C CA . SER A 1 83 ? -14.625 4.261 -7.190 1.00 95.88 83 SER A CA 1
ATOM 649 C C . SER A 1 83 ? -14.516 5.744 -6.830 1.00 95.88 83 SER A C 1
ATOM 651 O O . SER A 1 83 ? -15.162 6.586 -7.452 1.00 95.88 83 SER A O 1
ATOM 653 N N . ARG A 1 84 ? -13.648 6.081 -5.872 1.00 95.38 84 ARG A N 1
ATOM 654 C CA . ARG A 1 84 ? -13.402 7.457 -5.421 1.00 95.38 84 ARG A CA 1
ATOM 655 C C . ARG A 1 84 ? -12.286 8.182 -6.184 1.00 95.38 84 ARG A C 1
ATOM 657 O O . ARG A 1 84 ? -11.991 9.322 -5.856 1.00 95.38 84 ARG A O 1
ATOM 664 N N . ARG A 1 85 ? -11.692 7.554 -7.211 1.00 94.25 85 ARG A N 1
ATOM 665 C CA . ARG A 1 85 ? -10.583 8.099 -8.028 1.00 94.25 85 ARG A CA 1
ATOM 666 C C . ARG A 1 85 ? -9.357 8.544 -7.214 1.00 94.25 85 ARG A C 1
ATOM 668 O O . ARG A 1 85 ? -8.675 9.498 -7.568 1.00 94.25 85 ARG A O 1
ATOM 675 N N . VAL A 1 86 ? -9.041 7.813 -6.146 1.00 95.25 86 VAL A N 1
ATOM 676 C CA . VAL A 1 86 ? -7.848 8.026 -5.305 1.00 95.25 86 VAL A CA 1
ATOM 677 C C . VAL A 1 86 ? -6.787 6.926 -5.489 1.00 95.25 86 VAL A C 1
ATOM 679 O O . VAL A 1 86 ? -5.950 6.705 -4.620 1.00 95.25 86 VAL A O 1
ATOM 682 N N . ASN A 1 87 ? -6.814 6.231 -6.635 1.00 93.44 87 ASN A N 1
ATOM 683 C CA . ASN A 1 87 ? -5.885 5.152 -7.022 1.00 93.44 87 ASN A CA 1
ATOM 684 C C . ASN A 1 87 ? -5.172 5.442 -8.362 1.00 93.44 87 ASN A C 1
ATOM 686 O O . ASN A 1 87 ? -5.005 4.565 -9.207 1.00 93.44 87 ASN A O 1
ATOM 690 N N . GLU A 1 88 ? -4.815 6.698 -8.606 1.00 87.88 88 GLU A N 1
ATOM 691 C CA . GLU A 1 88 ? -4.181 7.179 -9.835 1.00 87.88 88 GLU A CA 1
ATOM 692 C C . GLU A 1 88 ? -2.905 7.963 -9.502 1.00 87.88 88 GLU A C 1
ATOM 694 O O . GLU A 1 88 ? -2.925 9.171 -9.253 1.00 87.88 88 GLU A O 1
ATOM 699 N N . THR A 1 89 ? -1.760 7.276 -9.503 1.00 83.75 89 THR A N 1
ATOM 700 C CA . THR A 1 89 ? -0.467 7.872 -9.113 1.00 83.75 89 THR A CA 1
ATOM 701 C C . THR A 1 89 ? -0.036 9.033 -10.004 1.00 83.75 89 THR A C 1
ATOM 703 O O . THR A 1 89 ? 0.589 9.972 -9.519 1.00 83.75 89 THR A O 1
ATOM 706 N N . TYR A 1 90 ? -0.413 9.024 -11.286 1.00 79.56 90 TYR A N 1
ATOM 707 C CA . TYR A 1 90 ? -0.163 10.135 -12.211 1.00 79.56 90 TYR A CA 1
ATOM 708 C C . TYR A 1 90 ? -0.964 11.399 -11.865 1.00 79.56 90 TYR A C 1
ATOM 710 O O . TYR A 1 90 ? -0.530 12.495 -12.206 1.00 79.56 90 TYR A O 1
ATOM 718 N N . GLN A 1 91 ? -2.089 11.257 -11.156 1.00 81.31 91 GLN A N 1
ATOM 719 C CA . GLN A 1 91 ? -2.868 12.367 -10.593 1.00 81.31 91 GLN A CA 1
ATOM 720 C C . GLN A 1 91 ? -2.438 12.706 -9.153 1.00 81.31 91 GLN A C 1
ATOM 722 O O . GLN A 1 91 ? -3.140 13.408 -8.431 1.00 81.31 91 GLN A O 1
ATOM 727 N N . GLY A 1 92 ? -1.299 12.169 -8.703 1.00 84.62 92 GLY A N 1
ATOM 728 C CA . GLY A 1 92 ? -0.764 12.407 -7.368 1.00 84.62 92 GLY A CA 1
ATOM 729 C C . GLY A 1 92 ? -1.526 11.697 -6.250 1.00 84.62 92 GLY A C 1
ATOM 730 O O . GLY A 1 92 ? -1.500 12.160 -5.116 1.00 84.62 92 GLY A O 1
ATOM 731 N N . THR A 1 93 ? -2.227 10.597 -6.522 1.00 89.62 93 THR A N 1
ATOM 732 C CA . THR A 1 93 ? -2.879 9.784 -5.475 1.00 89.62 93 THR A CA 1
ATOM 733 C C . THR A 1 93 ? -2.124 8.471 -5.240 1.00 89.62 93 THR A C 1
ATOM 735 O O . THR A 1 93 ? -1.072 8.230 -5.834 1.00 89.62 93 THR A O 1
ATOM 738 N N . LEU A 1 94 ? -2.582 7.641 -4.302 1.00 95.50 94 LEU A N 1
ATOM 739 C CA . LEU A 1 94 ? -1.845 6.448 -3.881 1.00 95.50 94 LEU A CA 1
ATOM 740 C C . LEU A 1 94 ? -1.949 5.314 -4.906 1.00 95.50 94 LEU A C 1
ATOM 742 O O . LEU A 1 94 ? -2.900 5.217 -5.673 1.00 95.50 94 LEU A O 1
ATOM 746 N N . SER A 1 95 ? -0.968 4.414 -4.901 1.00 95.88 95 SER A N 1
ATOM 747 C CA . SER A 1 95 ? -1.031 3.204 -5.722 1.00 95.88 95 SER A CA 1
ATOM 748 C C . SER A 1 95 ? -1.847 2.107 -5.035 1.00 95.88 95 SER A C 1
ATOM 750 O O . SER A 1 95 ? -1.938 2.048 -3.807 1.00 95.88 95 SER A O 1
ATOM 752 N N . SER A 1 96 ? -2.359 1.150 -5.813 1.00 96.56 96 SER A N 1
ATOM 753 C CA . SER A 1 96 ? -2.936 -0.084 -5.261 1.00 96.56 96 SER A CA 1
ATOM 754 C C . SER A 1 96 ? -1.973 -0.830 -4.330 1.00 96.56 96 SER A C 1
ATOM 756 O O . SER A 1 96 ? -2.421 -1.439 -3.364 1.00 96.56 96 SER A O 1
ATOM 758 N N . TYR A 1 97 ? -0.668 -0.777 -4.604 1.00 97.75 97 TYR A N 1
ATOM 759 C CA . TYR A 1 97 ? 0.355 -1.366 -3.743 1.00 97.75 97 TYR A CA 1
ATOM 760 C C . TYR A 1 97 ? 0.415 -0.655 -2.383 1.00 97.75 97 TYR A C 1
ATOM 762 O O . TYR A 1 97 ? 0.337 -1.320 -1.353 1.00 97.75 97 TYR A O 1
ATOM 770 N N . SER A 1 98 ? 0.410 0.682 -2.373 1.00 98.31 98 SER A N 1
ATOM 771 C CA . SER A 1 98 ? 0.367 1.498 -1.151 1.00 98.31 98 SER A CA 1
ATOM 772 C C . SER A 1 98 ? -0.826 1.117 -0.265 1.00 98.31 98 SER A C 1
ATOM 774 O O . SER A 1 98 ? -0.648 0.862 0.922 1.00 98.31 98 SER A O 1
ATOM 776 N N . TYR A 1 99 ? -2.027 0.976 -0.841 1.00 98.75 99 TYR A N 1
ATOM 777 C CA . TYR A 1 99 ? -3.219 0.563 -0.088 1.00 98.75 99 TYR A CA 1
ATOM 778 C C . TYR A 1 99 ? -3.104 -0.839 0.523 1.00 98.75 99 TYR A C 1
ATOM 780 O O . TYR A 1 99 ? -3.572 -1.057 1.641 1.00 98.75 99 TYR A O 1
ATOM 788 N N . VAL A 1 100 ? -2.469 -1.789 -0.170 1.00 98.81 100 VAL A N 1
ATOM 789 C CA . VAL A 1 100 ? -2.234 -3.134 0.380 1.00 98.81 100 VAL A CA 1
ATOM 790 C C . VAL A 1 100 ? -1.252 -3.076 1.552 1.00 98.81 100 VAL A C 1
ATOM 792 O O . VAL A 1 100 ? -1.519 -3.694 2.579 1.00 98.81 100 VAL A O 1
ATOM 795 N N . ILE A 1 101 ? -0.174 -2.289 1.448 1.00 98.88 101 ILE A N 1
ATOM 796 C CA . ILE A 1 101 ? 0.776 -2.066 2.552 1.00 98.88 101 ILE A CA 1
ATOM 797 C C . ILE A 1 101 ? 0.065 -1.458 3.769 1.00 98.88 101 ILE A C 1
ATOM 799 O O . ILE A 1 101 ? 0.241 -1.940 4.886 1.00 98.88 101 ILE A O 1
ATOM 803 N N . MET A 1 102 ? -0.805 -0.464 3.559 1.00 98.88 102 MET A N 1
ATOM 804 C CA . MET A 1 102 ? -1.617 0.139 4.626 1.00 98.88 102 MET A CA 1
ATOM 805 C C . MET A 1 102 ? -2.545 -0.889 5.299 1.00 98.88 102 MET A C 1
ATOM 807 O O . MET A 1 102 ? -2.700 -0.870 6.518 1.00 98.88 102 MET A O 1
ATOM 811 N N . CYS A 1 103 ? -3.144 -1.807 4.529 1.00 98.94 103 CYS A N 1
ATOM 812 C CA . CYS A 1 103 ? -3.974 -2.886 5.079 1.00 98.94 103 CYS A CA 1
ATOM 813 C C . CYS A 1 103 ? -3.146 -3.880 5.906 1.00 98.94 103 CYS A C 1
ATOM 815 O O . CYS A 1 103 ? -3.554 -4.241 7.007 1.00 98.94 103 CYS A O 1
ATOM 817 N N . ILE A 1 104 ? -1.983 -4.309 5.400 1.00 98.94 104 ILE A N 1
ATOM 818 C CA . ILE A 1 104 ? -1.077 -5.215 6.125 1.00 98.94 104 ILE A CA 1
ATOM 819 C C . ILE A 1 104 ? -0.662 -4.579 7.452 1.00 98.94 104 ILE A C 1
ATOM 821 O O . ILE A 1 104 ? -0.763 -5.227 8.491 1.00 98.94 104 ILE A O 1
ATOM 825 N N . HIS A 1 105 ? -0.264 -3.305 7.429 1.00 98.88 105 HIS A N 1
ATOM 826 C CA . HIS A 1 105 ? 0.163 -2.580 8.625 1.00 98.88 105 HIS A CA 1
ATOM 827 C C . HIS A 1 105 ? -0.936 -2.508 9.688 1.00 98.88 105 HIS A C 1
ATOM 829 O O . HIS A 1 105 ? -0.687 -2.847 10.843 1.00 98.88 105 HIS A O 1
ATOM 835 N N . LEU A 1 106 ? -2.175 -2.176 9.303 1.00 98.81 106 LEU A N 1
ATOM 836 C CA . LEU A 1 106 ? -3.309 -2.207 10.231 1.00 98.81 106 LEU A CA 1
ATOM 837 C C . LEU A 1 106 ? -3.464 -3.592 10.877 1.00 98.81 106 LEU A C 1
ATOM 839 O O . LEU A 1 106 ? -3.621 -3.699 12.092 1.00 98.81 106 LEU A O 1
ATOM 843 N N . LEU A 1 107 ? -3.402 -4.660 10.080 1.00 98.81 107 LEU A N 1
ATOM 844 C CA . LEU A 1 107 ? -3.546 -6.024 10.589 1.00 98.81 107 LEU A CA 1
ATOM 845 C C . LEU A 1 107 ? -2.361 -6.458 11.467 1.00 98.81 107 LEU A C 1
ATOM 847 O O . LEU A 1 107 ? -2.559 -7.257 12.383 1.00 98.81 107 LEU A O 1
ATOM 851 N N . GLN A 1 108 ? -1.165 -5.903 11.265 1.00 9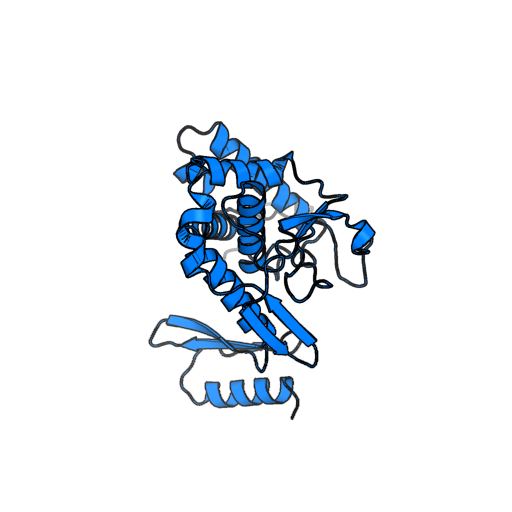8.81 108 GLN A N 1
ATOM 852 C CA . GLN A 1 108 ? -0.035 -6.077 12.185 1.00 98.81 108 GLN A CA 1
ATOM 853 C C . GLN A 1 108 ? -0.291 -5.390 13.529 1.00 98.81 108 GLN A C 1
ATOM 855 O O . GLN A 1 108 ? -0.113 -6.015 14.576 1.00 98.81 108 GLN A O 1
ATOM 860 N N . LEU A 1 109 ? -0.811 -4.156 13.523 1.00 98.25 109 LEU A N 1
ATOM 861 C CA . LEU A 1 109 ? -1.195 -3.450 14.753 1.00 98.25 109 LEU A CA 1
ATOM 862 C C . LEU A 1 109 ? -2.284 -4.200 15.540 1.00 98.25 109 LEU A C 1
ATOM 864 O O . LEU A 1 109 ? -2.306 -4.153 16.769 1.00 98.25 109 LEU A O 1
ATOM 868 N N . ARG A 1 110 ? -3.164 -4.938 14.849 1.00 98.00 110 ARG A N 1
ATOM 869 C CA . ARG A 1 110 ? -4.195 -5.801 15.458 1.00 98.00 110 ARG A CA 1
ATOM 870 C C . ARG A 1 110 ? -3.708 -7.198 15.847 1.00 98.00 110 ARG A C 1
ATOM 872 O O . ARG A 1 110 ? -4.501 -7.983 16.368 1.00 98.00 110 ARG A O 1
ATOM 879 N N . ARG A 1 111 ? -2.431 -7.516 15.598 1.00 98.12 111 ARG A N 1
ATOM 880 C CA . ARG A 1 111 ? -1.841 -8.858 15.763 1.00 98.12 111 ARG A CA 1
ATOM 881 C C . ARG A 1 111 ? -2.596 -9.948 14.984 1.00 98.12 111 ARG A C 1
ATOM 883 O O . ARG A 1 111 ? -2.620 -11.103 15.394 1.00 98.12 111 ARG A O 1
ATOM 890 N N . ILE A 1 112 ? -3.212 -9.573 13.862 1.00 98.62 112 ILE A N 1
ATOM 891 C CA . ILE A 1 112 ? -3.823 -10.490 12.889 1.00 98.62 112 ILE A CA 1
ATOM 892 C C . ILE A 1 112 ? -2.756 -11.016 11.925 1.00 98.62 112 ILE A C 1
ATOM 894 O O . ILE A 1 112 ? -2.803 -12.177 11.528 1.00 98.62 112 ILE A O 1
ATOM 898 N N . LEU A 1 113 ? -1.771 -10.179 11.588 1.00 98.75 113 LEU A N 1
ATOM 899 C CA . LEU A 1 113 ? -0.596 -10.563 10.809 1.00 98.75 113 LEU A CA 1
ATOM 900 C C . LEU A 1 113 ? 0.686 -10.369 11.633 1.00 98.75 113 LEU A C 1
ATOM 902 O O . LEU A 1 113 ? 0.766 -9.420 12.415 1.00 98.75 113 LEU A O 1
ATOM 906 N N . PRO A 1 114 ? 1.697 -11.235 11.462 1.00 98.56 114 PRO A N 1
ATOM 907 C CA . PRO A 1 114 ? 3.014 -11.043 12.055 1.00 98.56 114 PRO A CA 1
ATOM 908 C C . PRO A 1 114 ? 3.826 -9.992 11.297 1.00 98.56 114 PRO A C 1
ATOM 910 O O . PRO A 1 114 ? 3.420 -9.477 10.257 1.00 98.56 114 PRO A O 1
ATOM 913 N N . CYS A 1 115 ? 5.027 -9.711 11.791 1.00 98.62 115 CYS A N 1
ATOM 914 C CA . CYS A 1 115 ? 6.050 -9.037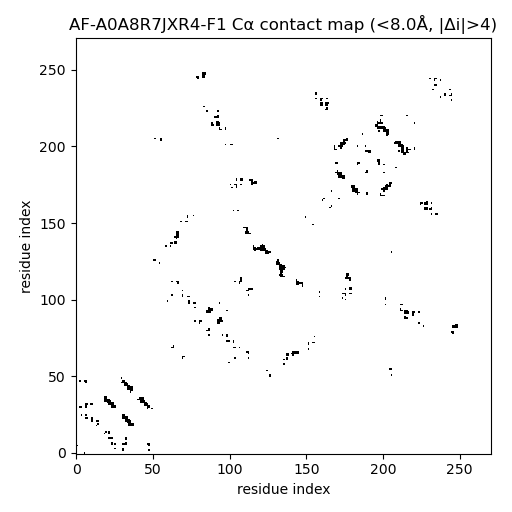 11.008 1.00 98.62 115 CYS A CA 1
ATOM 915 C C . CYS A 1 115 ? 7.010 -10.076 10.414 1.00 98.62 115 CYS A C 1
ATOM 917 O O . CYS A 1 115 ? 7.915 -10.540 11.103 1.00 98.62 115 CYS A O 1
ATOM 919 N N . LEU A 1 116 ? 6.817 -10.456 9.145 1.00 98.62 116 LEU A N 1
ATOM 920 C CA . LEU A 1 116 ? 7.598 -11.534 8.514 1.00 98.62 116 LEU A CA 1
ATOM 921 C C . LEU A 1 116 ? 9.097 -11.217 8.398 1.00 98.62 116 LEU A C 1
ATOM 923 O O . LEU A 1 116 ? 9.914 -12.133 8.361 1.00 98.62 116 LEU A O 1
ATOM 927 N N . GLN A 1 117 ? 9.459 -9.934 8.347 1.00 98.25 117 GLN A N 1
ATOM 928 C CA . GLN A 1 117 ? 10.848 -9.473 8.235 1.00 98.25 117 GLN A CA 1
ATOM 929 C C . GLN A 1 117 ? 11.576 -9.365 9.585 1.00 98.25 117 GLN A C 1
ATOM 931 O O . GLN A 1 117 ? 12.789 -9.197 9.595 1.00 98.25 117 GLN A O 1
ATOM 936 N N . GLU A 1 118 ? 10.862 -9.487 10.709 1.00 97.81 118 GLU A N 1
ATOM 937 C CA . GLU A 1 118 ? 11.444 -9.537 12.065 1.00 97.81 118 GLU A CA 1
ATOM 938 C C . GLU A 1 118 ? 11.532 -10.979 12.603 1.00 97.81 118 GLU A C 1
ATOM 940 O O . GLU A 1 118 ? 12.032 -11.221 13.700 1.00 97.81 118 GLU A O 1
ATOM 945 N N . MET A 1 119 ? 11.017 -11.951 11.849 1.00 98.00 119 MET A N 1
ATOM 946 C CA . MET A 1 119 ? 11.118 -13.375 12.161 1.00 98.00 119 MET A CA 1
ATOM 947 C C . MET A 1 119 ? 12.430 -13.962 11.624 1.00 98.00 119 MET A C 1
ATOM 949 O O . MET A 1 119 ? 13.061 -13.392 10.734 1.00 98.00 119 MET A O 1
ATOM 953 N N . GLU A 1 120 ? 12.823 -15.134 12.130 1.00 97.81 120 GLU A N 1
ATOM 954 C CA . GLU A 1 120 ? 13.966 -15.877 11.590 1.00 97.81 120 GLU A CA 1
ATOM 955 C C . GLU A 1 120 ? 13.737 -16.188 10.105 1.00 97.81 120 GLU A C 1
ATOM 957 O O . GLU A 1 120 ? 12.749 -16.823 9.736 1.00 97.81 120 GLU A O 1
ATOM 962 N N . ALA A 1 121 ? 14.619 -15.696 9.238 1.00 97.69 121 ALA A N 1
ATOM 963 C CA . ALA A 1 121 ? 14.402 -15.774 7.803 1.00 97.69 121 ALA A CA 1
ATOM 964 C C . ALA A 1 121 ? 14.509 -17.212 7.279 1.00 97.69 121 ALA A C 1
ATOM 966 O O . ALA A 1 121 ? 15.422 -17.959 7.621 1.00 97.69 121 ALA A O 1
ATOM 967 N N . THR A 1 122 ? 13.591 -17.572 6.385 1.00 97.88 122 THR A N 1
ATOM 968 C CA . THR A 1 122 ? 13.595 -18.861 5.670 1.00 97.88 122 THR A CA 1
ATOM 969 C C . THR A 1 122 ? 13.800 -18.688 4.169 1.00 97.88 122 THR A C 1
ATOM 971 O O . THR A 1 122 ? 14.037 -19.665 3.462 1.00 97.88 122 THR A O 1
ATOM 974 N N . CYS A 1 123 ? 13.742 -17.444 3.693 1.00 95.62 123 CYS A N 1
ATOM 975 C CA . CYS A 1 123 ? 13.967 -17.050 2.316 1.00 95.62 123 CYS A CA 1
ATOM 976 C C . CYS A 1 123 ? 15.021 -15.948 2.263 1.00 95.62 123 CYS A C 1
ATOM 978 O O . CYS A 1 123 ? 14.981 -14.997 3.046 1.00 95.62 123 CYS A O 1
ATOM 980 N N . TYR A 1 124 ? 15.940 -16.081 1.308 1.00 96.25 124 TYR A N 1
ATOM 981 C CA . TYR A 1 124 ? 17.022 -15.143 1.046 1.00 96.25 124 TYR A CA 1
ATOM 982 C C . TYR A 1 124 ? 17.053 -14.852 -0.450 1.00 96.25 124 TYR A C 1
ATOM 984 O O . TYR A 1 124 ? 17.070 -15.772 -1.269 1.00 96.25 124 TYR A O 1
ATOM 992 N N . VAL A 1 125 ? 17.054 -13.574 -0.811 1.00 93.50 125 VAL A N 1
ATOM 993 C CA . VAL A 1 125 ? 17.063 -13.118 -2.201 1.00 93.50 125 VAL A CA 1
ATOM 994 C C . VAL A 1 125 ? 18.130 -12.048 -2.361 1.00 93.50 125 VAL A C 1
ATOM 996 O O . VAL A 1 125 ? 18.202 -11.123 -1.557 1.00 93.50 125 VAL A O 1
ATOM 999 N N . THR A 1 126 ? 18.929 -12.143 -3.419 1.00 93.81 126 THR A N 1
ATOM 1000 C CA . THR A 1 126 ? 19.879 -11.094 -3.800 1.00 93.81 126 THR A CA 1
ATOM 1001 C C . THR A 1 126 ? 19.381 -10.384 -5.052 1.00 93.81 126 THR A C 1
ATOM 1003 O O . THR A 1 126 ? 19.106 -11.034 -6.061 1.00 93.81 126 THR A O 1
ATOM 1006 N N . VAL A 1 127 ? 19.263 -9.057 -4.994 1.00 90.69 127 VAL A N 1
ATOM 1007 C CA . VAL A 1 127 ? 18.942 -8.201 -6.147 1.00 90.69 127 VAL A CA 1
ATOM 1008 C C . VAL A 1 127 ? 19.921 -7.036 -6.155 1.00 90.69 127 VAL A C 1
ATOM 1010 O O . VAL A 1 127 ? 20.018 -6.330 -5.157 1.00 90.69 127 VAL A O 1
ATOM 1013 N N . ASP A 1 128 ? 20.633 -6.837 -7.267 1.00 86.81 128 ASP A N 1
ATOM 1014 C CA . ASP A 1 128 ? 21.589 -5.733 -7.450 1.00 86.81 128 ASP A CA 1
ATOM 1015 C C . ASP A 1 128 ? 22.557 -5.586 -6.252 1.00 86.81 128 ASP A C 1
ATOM 1017 O O . ASP A 1 128 ? 22.645 -4.525 -5.639 1.00 86.81 128 ASP A O 1
ATOM 1021 N N . ASP A 1 129 ? 23.205 -6.693 -5.861 1.00 88.62 129 ASP A N 1
ATOM 1022 C CA . ASP A 1 129 ? 24.131 -6.816 -4.716 1.00 88.62 129 ASP A CA 1
ATOM 1023 C C . ASP A 1 129 ? 23.536 -6.528 -3.321 1.00 88.62 129 ASP A C 1
ATOM 1025 O O . ASP A 1 129 ? 24.236 -6.588 -2.311 1.00 88.62 129 ASP A O 1
ATOM 1029 N N . ASN A 1 130 ? 22.226 -6.284 -3.231 1.00 90.62 130 ASN A N 1
ATOM 1030 C CA . ASN A 1 130 ? 21.512 -6.138 -1.968 1.00 90.62 130 ASN A CA 1
ATOM 1031 C C . ASN A 1 130 ? 20.878 -7.466 -1.551 1.00 90.62 130 ASN A C 1
ATOM 1033 O O . ASN A 1 130 ? 20.261 -8.161 -2.362 1.00 90.62 130 ASN A O 1
ATOM 1037 N N . HIS A 1 131 ? 21.007 -7.804 -0.268 1.00 92.94 131 HIS A N 1
ATOM 1038 C CA . HIS A 1 131 ? 20.438 -9.014 0.317 1.00 92.94 131 HIS A CA 1
ATOM 1039 C C . HIS A 1 131 ? 19.126 -8.705 1.038 1.00 92.94 131 HIS A C 1
ATOM 1041 O O . HIS A 1 131 ? 19.074 -7.874 1.942 1.00 92.94 131 HIS A O 1
ATOM 1047 N N . TYR A 1 132 ? 18.076 -9.427 0.664 1.00 94.81 132 TYR A N 1
ATOM 1048 C CA . TYR A 1 132 ? 16.745 -9.344 1.246 1.00 94.81 132 TYR A CA 1
ATOM 1049 C C . TYR A 1 132 ? 16.389 -10.684 1.870 1.00 94.81 132 TYR A C 1
ATOM 1051 O O . TYR A 1 132 ? 16.662 -11.737 1.292 1.00 94.81 132 TYR A O 1
ATOM 1059 N N . ALA A 1 133 ? 15.769 -10.653 3.044 1.00 96.19 133 ALA A N 1
ATOM 1060 C CA . ALA A 1 133 ? 15.394 -11.858 3.761 1.00 96.19 133 ALA A CA 1
ATOM 1061 C C . ALA A 1 133 ? 14.110 -11.639 4.563 1.00 96.19 133 ALA A C 1
ATOM 1063 O O . ALA A 1 133 ? 13.837 -10.525 5.015 1.00 96.19 133 ALA A O 1
ATOM 1064 N N . TYR A 1 134 ? 13.315 -12.698 4.700 1.00 98.25 134 TYR A N 1
ATOM 1065 C CA . TYR A 1 134 ? 12.130 -12.748 5.559 1.00 98.25 134 TYR A CA 1
ATOM 1066 C C . TYR A 1 134 ? 11.694 -14.202 5.781 1.00 98.25 134 TYR A C 1
ATOM 1068 O O . TYR A 1 134 ? 12.191 -15.130 5.134 1.00 98.25 134 TYR A O 1
ATOM 1076 N N . PHE A 1 135 ? 10.769 -14.407 6.714 1.00 98.56 135 PHE A N 1
ATOM 1077 C CA . PHE A 1 135 ? 10.111 -15.691 6.926 1.00 98.56 135 PHE A CA 1
ATOM 1078 C C . PHE A 1 135 ? 9.002 -15.908 5.889 1.00 98.56 135 PHE A C 1
ATOM 1080 O O . PHE A 1 135 ? 8.028 -15.160 5.855 1.00 98.56 135 PHE A O 1
ATOM 1087 N N . ASP A 1 136 ? 9.120 -16.949 5.068 1.00 98.12 136 ASP A N 1
ATOM 1088 C CA . ASP A 1 136 ? 8.178 -17.261 3.986 1.00 98.12 136 ASP A CA 1
ATOM 1089 C C . ASP A 1 136 ? 7.478 -18.624 4.126 1.00 98.12 136 ASP A C 1
ATOM 1091 O O . ASP A 1 136 ? 6.629 -18.971 3.307 1.00 98.12 136 ASP A O 1
ATOM 1095 N N . GLN A 1 137 ? 7.758 -19.377 5.195 1.00 98.06 137 GLN A N 1
ATOM 1096 C CA . GLN A 1 137 ? 7.053 -20.624 5.529 1.00 98.06 137 GLN A CA 1
ATOM 1097 C C . GLN A 1 137 ? 5.680 -20.345 6.170 1.00 98.06 137 GLN A C 1
ATOM 1099 O O . GLN A 1 137 ? 5.360 -20.835 7.256 1.00 98.06 137 GLN A O 1
ATOM 1104 N N . VAL A 1 138 ? 4.870 -19.517 5.506 1.00 97.88 138 VAL A N 1
ATOM 1105 C CA . VAL A 1 138 ? 3.623 -18.941 6.036 1.00 97.88 138 VAL A CA 1
ATOM 1106 C C . VAL A 1 138 ? 2.514 -19.955 6.302 1.00 97.88 138 VAL A C 1
ATOM 1108 O O . VAL A 1 138 ? 1.636 -19.678 7.115 1.00 97.88 138 VAL A O 1
ATOM 1111 N N . ASP A 1 139 ? 2.597 -21.161 5.737 1.00 97.19 139 ASP A N 1
ATOM 1112 C CA . ASP A 1 139 ? 1.700 -22.274 6.080 1.00 97.19 139 ASP A CA 1
ATOM 1113 C C . ASP A 1 139 ? 1.761 -22.621 7.579 1.00 97.19 139 ASP A C 1
ATOM 1115 O O . ASP A 1 139 ? 0.775 -23.060 8.169 1.00 97.19 139 ASP A O 1
ATOM 1119 N N . LYS A 1 140 ? 2.900 -22.355 8.237 1.00 97.44 140 LYS A N 1
ATOM 1120 C CA . LYS A 1 140 ? 3.072 -22.530 9.690 1.00 97.44 140 LYS A CA 1
ATOM 1121 C C . LYS A 1 140 ? 2.359 -21.458 10.523 1.00 97.44 140 LYS A C 1
ATOM 1123 O O . LYS A 1 140 ? 2.338 -21.555 11.747 1.00 97.44 140 LYS A O 1
ATOM 1128 N N . LEU A 1 141 ? 1.806 -20.427 9.885 1.00 98.00 141 LEU A N 1
ATOM 1129 C CA . LEU A 1 141 ? 1.243 -19.239 10.530 1.00 98.00 141 LEU A CA 1
ATOM 1130 C C . LEU A 1 141 ? -0.276 -19.122 10.360 1.00 98.00 141 LEU A C 1
ATOM 1132 O O . LEU A 1 141 ? -0.844 -18.114 10.772 1.00 98.00 141 LEU A O 1
ATOM 1136 N N . SER A 1 142 ? -0.953 -20.147 9.833 1.00 93.94 142 SER A N 1
ATOM 1137 C CA . SER A 1 142 ? -2.399 -20.125 9.545 1.00 93.94 142 SER A CA 1
ATOM 1138 C C . SER A 1 142 ? -3.297 -19.789 10.747 1.00 93.94 142 SER A C 1
ATOM 1140 O O . SER A 1 142 ? -4.437 -19.371 10.569 1.00 93.94 142 SER A O 1
ATOM 1142 N N . TYR A 1 143 ? -2.805 -19.976 11.978 1.00 95.19 143 TYR A N 1
ATOM 1143 C CA . TYR A 1 143 ? -3.527 -19.670 13.221 1.00 95.19 143 TYR A CA 1
ATOM 1144 C C . TYR A 1 143 ? -3.041 -18.398 13.930 1.00 95.19 143 TYR A C 1
ATOM 1146 O O . TYR A 1 143 ? -3.537 -18.080 15.010 1.00 95.19 143 TYR A O 1
ATOM 1154 N N . TYR A 1 144 ? -2.093 -17.648 13.355 1.00 98.19 144 TYR A N 1
ATOM 1155 C CA . TYR A 1 144 ? -1.499 -16.472 14.004 1.00 98.19 144 TYR A CA 1
ATOM 1156 C C . TYR A 1 144 ? -2.570 -15.459 14.449 1.00 98.19 144 TYR A C 1
ATOM 1158 O O . TYR A 1 144 ? -2.619 -15.057 15.615 1.00 98.19 144 TYR A O 1
ATOM 1166 N N . GLY A 1 145 ? -3.483 -15.112 13.539 1.00 97.50 145 GLY A N 1
ATOM 1167 C CA . GLY A 1 145 ? -4.557 -14.146 13.775 1.00 97.50 145 GLY A CA 1
ATOM 1168 C C . GLY A 1 145 ? -5.805 -14.701 14.471 1.00 97.50 145 GLY A C 1
ATOM 1169 O O . GLY A 1 145 ? -6.745 -13.935 14.693 1.00 97.50 145 GLY A O 1
ATOM 1170 N N . ALA A 1 146 ? -5.843 -15.992 14.830 1.00 96.62 146 ALA A N 1
ATOM 1171 C CA . ALA A 1 146 ? -7.048 -16.662 15.345 1.00 96.62 146 ALA A CA 1
ATOM 1172 C C . ALA A 1 146 ? -7.533 -16.111 16.699 1.00 96.62 146 ALA A C 1
ATOM 1174 O O . ALA A 1 146 ? -8.703 -16.232 17.043 1.00 96.62 146 ALA A O 1
ATOM 1175 N N . HIS A 1 147 ? -6.640 -15.475 17.455 1.00 97.31 147 HIS A N 1
ATOM 1176 C CA . HIS A 1 147 ? -6.938 -14.827 18.734 1.00 97.31 147 HIS A CA 1
ATOM 1177 C C . HIS A 1 147 ? -7.779 -13.549 18.579 1.00 97.31 147 HIS A C 1
ATOM 1179 O O . HIS A 1 147 ? -8.399 -13.093 19.540 1.00 97.31 147 HIS A O 1
ATOM 1185 N N . ASN A 1 148 ? -7.758 -12.930 17.395 1.00 98.44 148 ASN A N 1
ATOM 1186 C CA . ASN A 1 148 ? -8.472 -11.693 17.115 1.00 98.44 148 ASN A CA 1
ATOM 1187 C C . ASN A 1 148 ? -9.819 -12.010 16.448 1.00 98.44 148 ASN A C 1
ATOM 1189 O O . ASN A 1 148 ? -9.857 -12.557 15.345 1.00 98.44 148 ASN A O 1
ATOM 1193 N N . ASN A 1 149 ? -10.909 -11.588 17.091 1.00 97.50 149 ASN A N 1
ATOM 1194 C CA . ASN A 1 149 ? -12.285 -11.834 16.650 1.00 97.50 149 ASN A CA 1
ATOM 1195 C C . ASN A 1 149 ? -12.920 -10.646 15.902 1.00 97.50 149 ASN A C 1
ATOM 1197 O O . ASN A 1 149 ? -14.135 -10.625 15.708 1.00 97.50 149 ASN A O 1
ATOM 1201 N N . GLU A 1 150 ? -12.141 -9.637 15.501 1.00 98.25 150 GLU A N 1
ATOM 1202 C CA . GLU A 1 150 ? -12.668 -8.515 14.725 1.00 98.25 150 GLU A CA 1
ATOM 1203 C C . GLU A 1 150 ? -13.184 -9.008 13.372 1.00 98.25 150 GLU A C 1
ATOM 1205 O O . GLU A 1 150 ? -12.494 -9.705 12.613 1.00 98.25 150 GLU A O 1
ATOM 1210 N N . THR A 1 151 ? -14.423 -8.624 13.075 1.00 98.12 151 THR A N 1
ATOM 1211 C CA . THR A 1 151 ? -15.070 -8.902 11.798 1.00 98.12 151 THR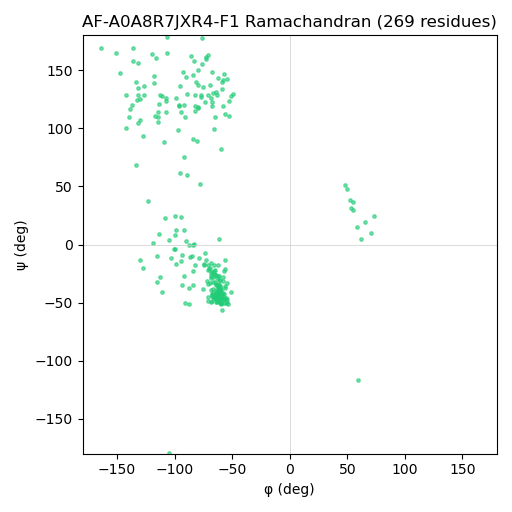 A CA 1
ATOM 1212 C C . THR A 1 151 ? -14.454 -8.056 10.689 1.00 98.12 151 THR A C 1
ATOM 1214 O O . THR A 1 151 ? -13.836 -7.016 10.928 1.00 98.12 151 THR A O 1
ATOM 1217 N N . LEU A 1 152 ? -14.700 -8.450 9.439 1.00 97.81 152 LEU A N 1
ATOM 1218 C CA . LEU A 1 152 ? -14.299 -7.656 8.280 1.00 97.81 152 LEU A CA 1
ATOM 1219 C C . LEU A 1 152 ? -14.871 -6.227 8.317 1.00 97.81 152 LEU A C 1
ATOM 1221 O O . LEU A 1 152 ? -14.171 -5.290 7.950 1.00 97.81 152 LEU A O 1
ATOM 1225 N N . SER A 1 153 ? -16.111 -6.046 8.788 1.00 97.12 153 SER A N 1
ATOM 1226 C CA . SER A 1 153 ? -16.726 -4.719 8.927 1.00 97.12 153 SER A CA 1
ATOM 1227 C C . SER A 1 153 ? -16.025 -3.860 9.982 1.00 97.12 153 SER A C 1
ATOM 1229 O O . SER A 1 153 ? -15.760 -2.689 9.720 1.00 97.12 153 SER A O 1
ATOM 1231 N N . SER A 1 154 ? -15.658 -4.447 11.129 1.00 98.12 154 SER A N 1
ATOM 1232 C CA . SER A 1 154 ? -14.878 -3.767 12.173 1.00 98.12 154 SER A CA 1
ATOM 1233 C C . SER A 1 154 ? -13.513 -3.329 11.647 1.00 98.12 154 SER A C 1
ATOM 1235 O O . SER A 1 154 ? -13.110 -2.186 11.839 1.00 98.12 154 SER A O 1
ATOM 1237 N N . LEU A 1 155 ? -12.822 -4.210 10.918 1.00 98.75 155 LEU A N 1
ATOM 1238 C CA . LEU A 1 155 ? -11.513 -3.911 10.334 1.00 98.75 155 LEU A CA 1
ATOM 1239 C C . LEU A 1 155 ? -11.591 -2.847 9.238 1.00 98.75 155 LEU A C 1
ATOM 1241 O O . LEU A 1 155 ? -10.714 -1.990 9.157 1.00 98.75 155 LEU A O 1
ATOM 1245 N N . LEU A 1 156 ? -12.644 -2.872 8.419 1.00 98.69 156 LEU A N 1
ATOM 1246 C CA . LEU A 1 156 ? -12.881 -1.851 7.404 1.00 98.69 156 LEU A CA 1
ATOM 1247 C C . LEU A 1 156 ? -13.118 -0.478 8.041 1.00 98.69 156 LEU A C 1
ATOM 1249 O O . LEU A 1 156 ? -12.504 0.501 7.623 1.00 98.69 156 LEU A O 1
ATOM 1253 N N . TRP A 1 157 ? -13.959 -0.407 9.076 1.00 98.44 157 TRP A N 1
ATOM 1254 C CA . TRP A 1 157 ? -14.153 0.822 9.843 1.00 98.44 157 TRP A CA 1
ATOM 1255 C C . TRP A 1 157 ? -12.846 1.283 10.494 1.00 98.44 157 TRP A C 1
ATOM 1257 O O . TRP A 1 157 ? -12.463 2.440 10.335 1.00 98.44 157 TRP A O 1
ATOM 1267 N N . ALA A 1 158 ? -12.110 0.374 11.141 1.00 98.69 158 ALA A N 1
ATOM 1268 C CA . ALA A 1 158 ? -10.841 0.683 11.793 1.00 98.69 158 ALA A CA 1
ATOM 1269 C C . ALA A 1 158 ? -9.790 1.209 10.805 1.00 98.69 158 ALA A C 1
ATOM 1271 O O . ALA A 1 158 ? -9.027 2.105 11.159 1.00 98.69 158 ALA A O 1
ATOM 1272 N N . PHE A 1 159 ? -9.767 0.694 9.571 1.00 98.88 159 PHE A N 1
ATOM 1273 C CA . PHE A 1 159 ? -8.901 1.198 8.508 1.00 98.88 159 PHE A CA 1
ATOM 1274 C C . PHE A 1 159 ? -9.178 2.675 8.224 1.00 98.88 159 PHE A C 1
ATOM 1276 O O . PHE A 1 159 ? -8.271 3.500 8.323 1.00 98.88 159 PHE A O 1
ATOM 1283 N N . PHE A 1 160 ? -10.425 3.026 7.907 1.00 98.81 160 PHE A N 1
ATOM 1284 C CA . PHE A 1 160 ? -10.767 4.409 7.574 1.00 98.81 160 PHE A CA 1
ATOM 1285 C C . PHE A 1 160 ? -10.665 5.338 8.777 1.00 98.81 160 PHE A C 1
ATOM 1287 O O . PHE A 1 160 ? -10.148 6.441 8.643 1.00 98.81 160 PHE A O 1
ATOM 1294 N N . HIS A 1 161 ? -11.076 4.879 9.957 1.00 98.69 161 HIS A N 1
ATOM 1295 C CA . HIS A 1 161 ? -10.960 5.644 11.191 1.00 98.69 161 HIS A CA 1
ATOM 1296 C C . HIS A 1 161 ? -9.495 5.959 11.535 1.00 98.69 161 HIS A C 1
ATOM 1298 O O . HIS A 1 161 ? -9.187 7.081 11.937 1.00 98.69 161 HIS A O 1
ATOM 1304 N N . TYR A 1 162 ? -8.578 5.002 11.343 1.00 98.75 162 TYR A N 1
ATOM 1305 C CA . TYR A 1 162 ? -7.151 5.231 11.567 1.00 98.75 162 TYR A CA 1
ATOM 1306 C C . TYR A 1 162 ? -6.615 6.350 10.669 1.00 98.75 162 TYR A C 1
ATOM 1308 O O . TYR A 1 162 ? -6.018 7.307 11.163 1.00 98.75 162 TYR A O 1
ATOM 1316 N N . TRP A 1 163 ? -6.872 6.272 9.361 1.00 98.62 163 TRP A N 1
ATOM 1317 C CA . TRP A 1 163 ? -6.379 7.271 8.410 1.00 98.62 163 TRP A CA 1
ATOM 1318 C C . TRP A 1 163 ? -7.097 8.618 8.522 1.00 98.62 163 TRP A C 1
ATOM 1320 O O . TRP A 1 163 ? -6.478 9.651 8.314 1.00 98.62 163 TRP A O 1
ATOM 1330 N N . ALA A 1 164 ? -8.371 8.639 8.903 1.00 98.38 164 ALA A N 1
ATOM 1331 C CA . ALA A 1 164 ? -9.098 9.885 9.109 1.00 98.38 164 ALA A CA 1
ATOM 1332 C C . ALA A 1 164 ? -8.617 10.638 10.361 1.00 98.38 164 ALA A C 1
ATOM 1334 O O . ALA A 1 164 ? -8.407 11.850 10.311 1.00 98.38 164 ALA A O 1
ATOM 1335 N N . TYR A 1 165 ? -8.437 9.928 11.482 1.00 98.38 165 TYR A N 1
ATOM 1336 C CA . TYR A 1 165 ? -8.397 10.575 12.800 1.00 98.38 165 TYR A CA 1
ATOM 1337 C C . TYR A 1 165 ? -7.217 10.194 13.695 1.00 98.38 165 TYR A C 1
ATOM 1339 O O . TYR A 1 165 ? -7.008 10.860 14.705 1.00 98.38 165 TYR A O 1
ATOM 1347 N N . GLN A 1 166 ? -6.462 9.137 13.384 1.00 98.12 166 GLN A N 1
ATOM 1348 C CA . GLN A 1 166 ? -5.425 8.621 14.292 1.00 98.12 166 GLN A CA 1
ATOM 1349 C C . GLN A 1 166 ? -4.005 8.751 13.748 1.00 98.12 166 GLN A C 1
ATOM 1351 O O . GLN A 1 166 ? -3.081 8.914 14.537 1.00 98.12 166 GLN A O 1
ATOM 1356 N N . HIS A 1 167 ? -3.812 8.661 12.433 1.00 98.12 167 HIS A N 1
ATOM 1357 C CA . HIS A 1 167 ? -2.487 8.757 11.833 1.00 98.12 167 HIS A CA 1
ATOM 1358 C C . HIS A 1 167 ? -1.905 10.171 11.993 1.00 98.12 167 HIS A C 1
ATOM 1360 O O . HIS A 1 167 ? -2.491 11.145 11.507 1.00 98.12 167 HIS A O 1
ATOM 1366 N N . ASP A 1 168 ? -0.728 10.296 12.617 1.00 97.88 168 ASP A N 1
ATOM 1367 C CA . ASP A 1 168 ? -0.018 11.572 12.665 1.00 97.88 168 ASP A CA 1
ATOM 1368 C C . ASP A 1 168 ? 0.732 11.799 11.347 1.00 97.88 168 ASP A C 1
ATOM 1370 O O . ASP A 1 168 ? 1.912 11.485 11.189 1.00 97.88 168 ASP A O 1
ATOM 1374 N N . TYR A 1 169 ? 0.048 12.429 10.392 1.00 96.88 169 TYR A N 1
ATOM 1375 C CA . TYR A 1 169 ? 0.611 12.807 9.094 1.00 96.88 169 TYR A CA 1
ATOM 1376 C C . TYR A 1 169 ? 1.871 13.683 9.177 1.00 96.88 169 TYR A C 1
ATOM 1378 O O . TYR A 1 169 ? 2.538 13.870 8.158 1.00 96.88 169 TYR A O 1
ATOM 1386 N N . THR A 1 170 ? 2.206 14.260 10.333 1.00 95.50 170 THR A N 1
ATOM 1387 C CA . THR A 1 170 ? 3.390 15.107 10.509 1.00 95.50 170 THR A CA 1
ATOM 1388 C C . THR A 1 170 ? 4.599 14.328 11.012 1.00 95.50 170 THR A C 1
ATOM 1390 O O . THR A 1 170 ? 5.710 14.629 10.573 1.00 95.50 170 THR A O 1
ATOM 1393 N N . GLN A 1 171 ? 4.396 13.319 11.864 1.00 96.94 171 GLN A N 1
ATOM 1394 C CA . GLN A 1 171 ? 5.478 12.586 12.532 1.00 96.94 171 GLN A CA 1
ATOM 1395 C C . GLN A 1 171 ? 5.619 11.133 12.089 1.00 96.94 171 GLN A C 1
ATOM 1397 O O . GLN A 1 171 ? 6.731 10.605 12.136 1.00 96.94 171 GLN A O 1
ATOM 1402 N N . ASP A 1 172 ? 4.542 10.497 11.641 1.00 98.19 172 ASP A N 1
ATOM 1403 C CA . ASP A 1 172 ? 4.495 9.047 11.504 1.00 98.19 172 ASP A CA 1
ATOM 1404 C C . ASP A 1 172 ? 4.902 8.558 10.113 1.00 98.19 172 ASP A C 1
ATOM 1406 O O . ASP A 1 172 ? 4.659 9.187 9.078 1.00 98.19 172 ASP A O 1
ATOM 1410 N N . VAL A 1 173 ? 5.491 7.366 10.108 1.00 98.62 173 VAL A N 1
ATOM 1411 C CA . VAL A 1 173 ? 5.729 6.515 8.947 1.00 98.62 173 VAL A CA 1
ATOM 1412 C C . VAL A 1 173 ? 5.217 5.123 9.292 1.00 98.62 173 VAL A C 1
ATOM 1414 O O . VAL A 1 173 ? 5.647 4.529 10.286 1.00 98.62 173 VAL A O 1
ATOM 1417 N N . ILE A 1 174 ? 4.329 4.569 8.468 1.00 98.69 174 ILE A N 1
ATOM 1418 C CA . ILE A 1 174 ? 3.945 3.163 8.624 1.00 98.69 174 ILE A CA 1
ATOM 1419 C C . ILE A 1 174 ? 5.011 2.255 7.999 1.00 98.69 174 ILE A C 1
ATOM 1421 O O . ILE A 1 174 ? 5.524 2.543 6.915 1.00 98.69 174 ILE A O 1
ATOM 1425 N N . SER A 1 175 ? 5.356 1.159 8.677 1.00 98.75 175 SER A N 1
ATOM 1426 C CA . SER A 1 175 ? 6.375 0.212 8.215 1.00 98.75 175 SER A CA 1
ATOM 1427 C C . SER A 1 175 ? 5.936 -1.222 8.482 1.00 98.75 175 SER A C 1
ATOM 1429 O O . SER A 1 175 ? 5.930 -1.685 9.625 1.00 98.75 175 SER A O 1
ATOM 1431 N N . ILE A 1 176 ? 5.616 -1.958 7.413 1.00 98.75 176 ILE A N 1
ATOM 1432 C CA . ILE A 1 176 ? 5.292 -3.388 7.535 1.00 98.75 176 ILE A CA 1
ATOM 1433 C C . ILE A 1 176 ? 6.525 -4.263 7.769 1.00 98.75 176 ILE A C 1
ATOM 1435 O O . ILE A 1 176 ? 6.388 -5.400 8.214 1.00 98.75 176 ILE A O 1
ATOM 1439 N N . ARG A 1 177 ? 7.716 -3.714 7.494 1.00 98.44 177 ARG A N 1
ATOM 1440 C CA . ARG A 1 177 ? 9.018 -4.334 7.757 1.00 98.44 177 ARG A CA 1
ATOM 1441 C C . ARG A 1 177 ? 9.320 -4.428 9.246 1.00 98.44 177 ARG A C 1
ATOM 1443 O O . ARG A 1 177 ? 9.985 -5.364 9.656 1.00 98.44 177 ARG A O 1
ATOM 1450 N N . THR A 1 178 ? 8.858 -3.458 10.035 1.00 98.19 178 THR A N 1
ATOM 1451 C CA . THR A 1 178 ? 9.024 -3.456 11.501 1.00 98.19 178 THR A CA 1
ATOM 1452 C C . THR A 1 178 ? 7.742 -3.843 12.239 1.00 98.19 178 THR A C 1
ATOM 1454 O O . THR A 1 178 ? 7.771 -4.067 13.450 1.00 98.19 178 THR A O 1
ATOM 1457 N N . GLY A 1 179 ? 6.604 -3.892 11.533 1.00 98.19 179 GLY A N 1
ATOM 1458 C CA . GLY A 1 179 ? 5.275 -4.086 12.117 1.00 98.19 179 GLY A CA 1
ATOM 1459 C C . GLY A 1 179 ? 4.834 -2.931 13.020 1.00 98.19 179 GLY A C 1
ATOM 1460 O O . GLY A 1 179 ? 3.988 -3.121 13.892 1.00 98.19 179 GLY A O 1
ATOM 1461 N N . LYS A 1 180 ? 5.456 -1.755 12.875 1.00 97.94 180 LYS A N 1
ATOM 1462 C CA . LYS A 1 180 ? 5.336 -0.620 13.799 1.00 97.94 180 LYS A CA 1
ATOM 1463 C C . LYS A 1 180 ? 5.159 0.693 13.045 1.00 97.94 180 LYS A C 1
ATOM 1465 O O . LYS A 1 180 ? 5.281 0.768 11.822 1.00 97.94 180 LYS A O 1
ATOM 1470 N N . ILE A 1 181 ? 4.825 1.730 13.802 1.00 98.44 181 ILE A N 1
ATOM 1471 C CA . ILE A 1 181 ? 4.951 3.120 13.367 1.00 98.44 181 ILE A CA 1
ATOM 1472 C C . ILE A 1 181 ? 6.360 3.578 13.754 1.00 98.44 181 ILE A C 1
ATOM 1474 O O . ILE A 1 181 ? 6.787 3.371 14.891 1.00 98.44 181 ILE A O 1
ATOM 1478 N N . ILE A 1 182 ? 7.087 4.161 12.806 1.00 97.88 182 ILE A N 1
ATOM 1479 C CA . ILE A 1 182 ? 8.407 4.768 13.025 1.00 97.88 182 ILE A CA 1
ATOM 1480 C C . ILE A 1 182 ? 8.323 6.268 12.739 1.00 97.88 182 ILE A C 1
ATOM 1482 O O . ILE A 1 182 ? 7.400 6.717 12.064 1.00 97.88 182 ILE A O 1
ATOM 1486 N N . SER A 1 183 ? 9.272 7.059 13.240 1.00 97.62 183 SER A N 1
ATOM 1487 C CA . SER A 1 183 ? 9.217 8.510 13.042 1.00 97.62 183 SER A CA 1
ATOM 1488 C C . SER A 1 183 ? 9.813 8.934 11.699 1.00 97.62 183 SER A C 1
ATOM 1490 O O . SER A 1 183 ? 10.825 8.395 11.240 1.00 97.62 183 SER A O 1
ATOM 1492 N N . LYS A 1 184 ? 9.249 9.985 11.096 1.00 97.06 184 LYS A N 1
ATOM 1493 C CA . LYS A 1 184 ? 9.823 10.643 9.913 1.00 97.06 184 LYS A CA 1
ATOM 1494 C C . LYS A 1 184 ? 11.229 11.161 10.174 1.00 97.06 184 LYS A C 1
ATOM 1496 O O . LYS A 1 184 ? 12.056 11.150 9.269 1.00 97.06 184 LYS A O 1
ATOM 1501 N N . HIS A 1 185 ? 11.516 11.568 11.409 1.00 94.94 185 HIS A N 1
ATOM 1502 C CA . HIS A 1 185 ? 12.851 11.987 11.827 1.00 94.94 185 HIS A CA 1
ATOM 1503 C C . HIS A 1 185 ? 13.889 10.871 11.666 1.00 94.94 185 HIS A C 1
ATOM 1505 O O . HIS A 1 185 ? 14.974 11.132 11.159 1.00 94.94 185 HIS A O 1
ATOM 1511 N N . MET A 1 186 ? 13.551 9.627 12.022 1.00 93.81 186 MET A N 1
ATOM 1512 C CA . MET A 1 186 ? 14.446 8.476 11.829 1.00 93.81 186 MET A CA 1
ATOM 1513 C C . MET A 1 186 ? 14.700 8.153 10.351 1.00 93.81 186 MET A C 1
ATOM 1515 O O . MET A 1 186 ? 15.695 7.510 10.030 1.00 93.81 186 MET A O 1
ATOM 1519 N N . LYS A 1 187 ? 13.798 8.572 9.458 1.00 93.81 187 LYS A N 1
ATOM 1520 C CA . LYS A 1 187 ? 13.865 8.321 8.012 1.00 93.81 187 LYS A CA 1
ATOM 1521 C C . LYS A 1 187 ? 14.403 9.500 7.202 1.00 93.81 187 LYS A C 1
ATOM 1523 O O . LYS A 1 187 ? 14.528 9.373 5.991 1.00 93.81 187 LYS A O 1
ATOM 1528 N N . ASP A 1 188 ? 14.678 10.628 7.855 1.00 92.81 188 ASP A N 1
ATOM 1529 C CA . ASP A 1 188 ? 14.918 11.926 7.212 1.00 92.81 188 ASP A CA 1
ATOM 1530 C C . ASP A 1 188 ? 13.795 12.348 6.237 1.00 92.81 188 ASP A C 1
ATOM 1532 O O . ASP A 1 188 ? 13.993 13.060 5.258 1.00 92.81 188 ASP A O 1
ATOM 1536 N N . TRP A 1 189 ? 12.560 11.931 6.525 1.00 94.62 189 TRP A N 1
ATOM 1537 C CA . TRP A 1 189 ? 11.359 12.259 5.743 1.00 94.62 189 TRP A CA 1
ATOM 1538 C C . TRP A 1 189 ? 10.616 13.477 6.305 1.00 94.62 189 TRP A C 1
ATOM 1540 O O . TRP A 1 189 ? 9.418 13.658 6.106 1.00 94.62 189 TRP A O 1
ATOM 1550 N N . THR A 1 190 ? 11.325 14.336 7.039 1.00 87.69 190 THR A N 1
ATOM 1551 C CA . THR A 1 190 ? 10.756 15.545 7.664 1.00 87.69 190 THR A CA 1
ATOM 1552 C C . THR A 1 190 ? 10.658 16.723 6.696 1.00 87.69 190 THR A C 1
ATOM 1554 O O . THR A 1 190 ? 9.935 17.688 6.948 1.00 87.69 190 THR A O 1
ATOM 1557 N N . ARG A 1 191 ? 11.392 16.668 5.579 1.00 82.62 191 ARG A N 1
ATOM 1558 C CA . ARG A 1 191 ? 11.503 17.742 4.588 1.00 82.62 191 ARG A CA 1
ATOM 1559 C C . ARG A 1 191 ? 11.396 17.174 3.185 1.00 82.62 191 ARG A C 1
ATOM 1561 O O . ARG A 1 191 ? 11.664 16.006 2.953 1.00 82.62 191 ARG A O 1
ATOM 1568 N N . ARG A 1 192 ? 11.026 18.022 2.229 1.00 78.88 192 ARG A N 1
ATOM 1569 C CA . ARG A 1 192 ? 11.026 17.658 0.808 1.00 78.88 192 ARG A CA 1
ATOM 1570 C C . ARG A 1 192 ? 12.459 17.374 0.343 1.00 78.88 192 ARG A C 1
ATOM 1572 O O . ARG A 1 192 ? 13.326 18.226 0.532 1.00 78.88 192 ARG A O 1
ATOM 1579 N N . VAL A 1 193 ? 12.672 16.249 -0.336 1.00 72.06 193 VAL A N 1
ATOM 1580 C CA . VAL A 1 193 ? 13.944 15.907 -0.991 1.00 72.06 193 VAL A CA 1
ATOM 1581 C C . VAL A 1 193 ? 13.712 15.863 -2.501 1.00 72.06 193 VAL A C 1
ATOM 1583 O O . VAL A 1 193 ? 12.997 15.007 -3.013 1.00 72.06 193 VAL A O 1
ATOM 1586 N N . GLY A 1 194 ? 14.260 16.831 -3.240 1.00 75.75 194 GLY A N 1
ATOM 1587 C CA . GLY A 1 194 ? 14.000 16.963 -4.679 1.00 75.75 194 GLY A CA 1
ATOM 1588 C C . GLY A 1 194 ? 12.506 17.147 -4.983 1.00 75.75 194 GLY A C 1
ATOM 1589 O O . GLY A 1 194 ? 11.893 18.138 -4.578 1.00 75.75 194 GLY A O 1
ATOM 1590 N N . ASN A 1 195 ? 11.900 16.196 -5.698 1.00 72.44 195 ASN A N 1
ATOM 1591 C CA . ASN A 1 195 ? 10.459 16.185 -5.973 1.00 72.44 195 ASN A CA 1
ATOM 1592 C C . ASN A 1 195 ? 9.635 15.362 -4.977 1.00 72.44 195 ASN A C 1
ATOM 1594 O O . ASN A 1 195 ? 8.411 15.497 -4.987 1.00 72.44 195 ASN A O 1
ATOM 1598 N N . ASP A 1 196 ? 10.280 14.596 -4.098 1.00 75.69 196 ASP A N 1
ATOM 1599 C CA . ASP A 1 196 ? 9.614 13.658 -3.201 1.00 75.69 196 ASP A CA 1
ATOM 1600 C C . ASP A 1 196 ? 8.971 14.406 -2.028 1.00 75.69 196 ASP A C 1
ATOM 1602 O O . ASP A 1 196 ? 9.605 15.222 -1.347 1.00 75.69 196 ASP A O 1
ATOM 1606 N N . ARG A 1 197 ? 7.672 14.161 -1.823 1.00 83.94 197 ARG A N 1
ATOM 1607 C CA . ARG A 1 197 ? 6.860 14.821 -0.797 1.00 83.94 197 ARG A CA 1
ATOM 1608 C C . ARG A 1 197 ? 6.414 13.813 0.253 1.00 83.94 197 ARG A C 1
ATOM 1610 O O . ARG A 1 197 ? 5.586 12.952 -0.006 1.00 83.94 197 ARG A O 1
ATOM 1617 N N . HIS A 1 198 ? 6.899 13.986 1.469 1.00 93.06 198 HIS A N 1
ATOM 1618 C CA . HIS A 1 198 ? 6.623 13.087 2.587 1.00 93.06 198 HIS A CA 1
ATOM 1619 C C . HIS A 1 198 ? 5.356 13.501 3.352 1.00 93.06 198 HIS A C 1
ATOM 1621 O O . HIS A 1 198 ? 5.413 13.858 4.527 1.00 93.06 198 HIS A O 1
ATOM 1627 N N . LEU A 1 199 ? 4.205 13.539 2.666 1.00 94.88 199 LEU A N 1
ATOM 1628 C CA . LEU A 1 199 ? 2.929 14.021 3.232 1.00 94.88 199 LEU A CA 1
ATOM 1629 C C . LEU A 1 199 ? 2.074 12.910 3.857 1.00 94.88 199 LEU A C 1
ATOM 1631 O O . LEU A 1 199 ? 1.318 13.181 4.781 1.00 94.88 199 LEU A O 1
ATOM 1635 N N . ILE A 1 200 ? 2.220 11.678 3.378 1.00 97.06 200 ILE A N 1
ATOM 1636 C CA . ILE A 1 200 ? 1.631 10.450 3.923 1.00 97.06 200 ILE A CA 1
ATOM 1637 C C . ILE A 1 200 ? 2.690 9.362 3.769 1.00 97.06 200 ILE A C 1
ATOM 1639 O O . ILE A 1 200 ? 2.905 8.869 2.670 1.00 97.06 200 ILE A O 1
ATOM 1643 N N . CYS A 1 201 ? 3.416 9.046 4.838 1.00 98.00 201 CYS A N 1
ATOM 1644 C CA . CYS A 1 201 ? 4.629 8.245 4.708 1.00 98.00 201 CYS A CA 1
ATOM 1645 C C . CYS A 1 201 ? 4.362 6.753 4.862 1.00 98.00 201 CYS A C 1
ATOM 1647 O O . CYS A 1 201 ? 3.922 6.282 5.915 1.00 98.00 201 CYS A O 1
ATOM 1649 N N . ILE A 1 202 ? 4.688 6.011 3.809 1.00 98.50 202 ILE A N 1
ATOM 1650 C CA . ILE A 1 202 ? 4.492 4.566 3.727 1.00 98.50 202 ILE A CA 1
ATOM 1651 C C . ILE A 1 202 ? 5.816 3.955 3.269 1.00 98.50 202 ILE A C 1
ATOM 1653 O O . ILE A 1 202 ? 6.197 4.110 2.110 1.00 98.50 202 ILE A O 1
ATOM 1657 N N . GLU A 1 203 ? 6.532 3.291 4.177 1.00 98.56 203 GLU A N 1
ATOM 1658 C CA . GLU A 1 203 ? 7.829 2.673 3.873 1.00 98.56 203 GLU A CA 1
ATOM 1659 C C . GLU A 1 203 ? 7.653 1.445 2.965 1.00 98.56 203 GLU A C 1
ATOM 1661 O O . GLU A 1 203 ? 6.878 0.542 3.293 1.00 98.56 203 GLU A O 1
ATOM 1666 N N . ASP A 1 204 ? 8.390 1.380 1.847 1.00 98.12 204 ASP A N 1
ATOM 1667 C CA . ASP A 1 204 ? 8.536 0.123 1.106 1.00 98.12 204 ASP A CA 1
ATOM 1668 C C . ASP A 1 204 ? 9.334 -0.901 1.948 1.00 98.12 204 ASP A C 1
ATOM 1670 O O . ASP A 1 204 ? 10.400 -0.571 2.480 1.00 98.12 204 ASP A O 1
ATOM 1674 N N . PRO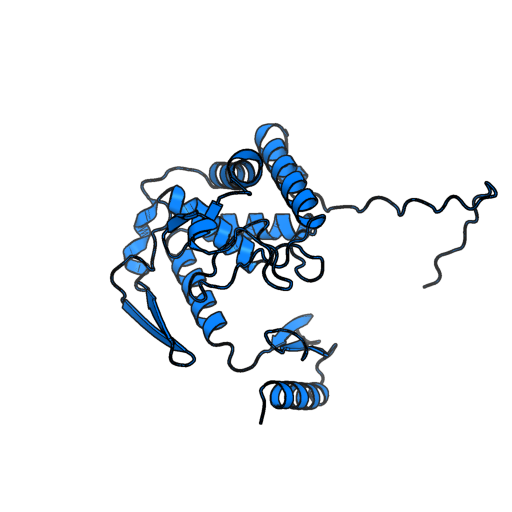 A 1 205 ? 8.841 -2.145 2.092 1.00 97.88 205 PRO A N 1
ATOM 1675 C CA . PRO A 1 205 ? 9.426 -3.147 2.979 1.00 97.88 205 PRO A CA 1
ATOM 1676 C C . PRO A 1 205 ? 10.855 -3.561 2.623 1.00 97.88 205 PRO A C 1
ATOM 1678 O O . PRO A 1 205 ? 11.588 -3.984 3.519 1.00 97.88 205 PRO A O 1
ATOM 1681 N N . PHE A 1 206 ? 11.268 -3.465 1.357 1.00 96.44 206 PHE A N 1
ATOM 1682 C CA . PHE A 1 206 ? 12.621 -3.836 0.940 1.00 96.44 206 PHE A CA 1
ATOM 1683 C C . PHE A 1 206 ? 13.448 -2.619 0.533 1.00 96.44 206 PHE A C 1
ATOM 1685 O O . PHE A 1 206 ? 14.610 -2.505 0.924 1.00 96.44 206 PHE A O 1
ATOM 1692 N N . GLU A 1 207 ? 12.863 -1.665 -0.186 1.00 94.94 207 GLU A N 1
ATOM 1693 C CA . GLU A 1 207 ? 13.518 -0.404 -0.516 1.00 94.94 207 GLU A CA 1
ATOM 1694 C C . GLU A 1 207 ? 13.206 0.662 0.536 1.00 94.94 207 GLU A C 1
ATOM 1696 O O . GLU A 1 207 ? 12.431 1.584 0.313 1.00 94.94 207 GLU A O 1
ATOM 1701 N N . THR A 1 208 ? 13.830 0.565 1.709 1.00 95.44 208 THR A N 1
ATOM 1702 C CA . THR A 1 208 ? 13.433 1.395 2.861 1.00 95.44 208 THR A CA 1
ATOM 1703 C C . THR A 1 208 ? 13.606 2.909 2.654 1.00 95.44 208 THR A C 1
ATOM 1705 O O . THR A 1 208 ? 13.025 3.695 3.398 1.00 95.44 208 THR A O 1
ATOM 1708 N N . SER A 1 209 ? 14.386 3.359 1.669 1.00 93.44 209 SER A N 1
ATOM 1709 C CA . SER A 1 209 ? 14.488 4.777 1.288 1.00 93.44 209 SER A CA 1
ATOM 1710 C C . SER A 1 209 ? 13.318 5.259 0.422 1.00 93.44 209 SER A C 1
ATOM 1712 O O . SER A 1 209 ? 13.148 6.464 0.235 1.00 93.44 209 SER A O 1
ATOM 1714 N N . HIS A 1 210 ? 12.492 4.346 -0.089 1.00 94.31 210 HIS A N 1
ATOM 1715 C CA . HIS A 1 210 ? 11.345 4.652 -0.922 1.00 94.31 210 HIS A CA 1
ATOM 1716 C C . HIS A 1 210 ? 10.079 4.838 -0.083 1.00 94.31 210 HIS A C 1
ATOM 1718 O O . HIS A 1 210 ? 9.486 3.889 0.427 1.00 94.31 210 HIS A O 1
ATOM 1724 N N . ASP A 1 211 ? 9.628 6.088 -0.009 1.00 96.38 211 ASP A N 1
ATOM 1725 C CA . ASP A 1 211 ? 8.287 6.427 0.463 1.00 96.38 211 ASP A CA 1
ATOM 1726 C C . ASP A 1 211 ? 7.272 6.198 -0.668 1.00 96.38 211 ASP A C 1
ATOM 1728 O O . ASP A 1 211 ? 7.342 6.847 -1.718 1.00 96.38 211 ASP A O 1
ATOM 1732 N N . LEU A 1 212 ? 6.322 5.282 -0.475 1.00 96.38 212 LEU A N 1
ATOM 1733 C CA . LEU A 1 212 ? 5.261 4.994 -1.445 1.00 96.38 212 LEU A CA 1
ATOM 1734 C C . LEU A 1 212 ? 4.233 6.127 -1.550 1.00 96.38 212 LEU A C 1
ATOM 1736 O O . LEU A 1 212 ? 3.496 6.192 -2.536 1.00 96.38 212 LEU A O 1
ATOM 1740 N N . GLY A 1 213 ? 4.178 7.021 -0.563 1.00 95.75 213 GLY A N 1
ATOM 1741 C CA . GLY A 1 213 ? 3.333 8.209 -0.579 1.00 95.75 213 GLY A CA 1
ATOM 1742 C C . GLY A 1 213 ? 3.977 9.430 -1.229 1.00 95.75 213 GLY A C 1
ATOM 1743 O O . GLY A 1 213 ? 3.308 10.450 -1.365 1.00 95.75 213 GLY A O 1
ATOM 1744 N N . ARG A 1 214 ? 5.229 9.342 -1.708 1.00 92.69 214 ARG A N 1
ATOM 1745 C CA . ARG A 1 214 ? 5.961 10.484 -2.295 1.00 92.69 214 ARG A CA 1
ATOM 1746 C C . ARG A 1 214 ? 5.277 11.169 -3.481 1.00 92.69 214 ARG A C 1
ATOM 1748 O O . ARG A 1 214 ? 5.612 12.306 -3.804 1.00 92.69 214 ARG A O 1
ATOM 1755 N N . VAL A 1 215 ? 4.379 10.448 -4.159 1.00 90.56 215 VAL A N 1
ATOM 1756 C CA . VAL A 1 215 ? 3.592 10.936 -5.304 1.00 90.56 215 VAL A CA 1
ATOM 1757 C C . VAL A 1 215 ? 2.476 11.887 -4.872 1.00 90.56 215 VAL A C 1
ATOM 1759 O O . VAL A 1 215 ? 1.962 12.632 -5.700 1.00 90.56 215 VAL A O 1
ATOM 1762 N N . VAL A 1 216 ? 2.111 11.872 -3.587 1.00 92.50 216 VAL A N 1
ATOM 1763 C CA . VAL A 1 216 ? 1.028 12.679 -3.036 1.00 92.50 216 VAL A CA 1
ATOM 1764 C C . VAL A 1 216 ? 1.477 14.121 -2.854 1.00 92.50 216 VAL A C 1
ATOM 1766 O O . VAL A 1 216 ? 2.510 14.422 -2.253 1.00 92.50 216 VAL A O 1
ATOM 1769 N N . ASP A 1 217 ? 0.681 15.042 -3.384 1.00 89.81 217 ASP A N 1
ATOM 1770 C CA . ASP A 1 217 ? 0.948 16.465 -3.372 1.00 89.81 217 ASP A CA 1
ATOM 1771 C C . ASP A 1 217 ? 0.073 17.210 -2.346 1.00 89.81 217 ASP A C 1
ATOM 1773 O O . ASP A 1 217 ? -0.681 16.616 -1.577 1.00 89.81 217 ASP A O 1
ATOM 1777 N N . LYS A 1 218 ? 0.225 18.539 -2.266 1.00 88.62 218 LYS A N 1
ATOM 1778 C CA . LYS A 1 218 ? -0.481 19.357 -1.262 1.00 88.62 218 LYS A CA 1
ATOM 1779 C C . LYS A 1 218 ? -1.988 19.462 -1.522 1.00 88.62 218 LYS A C 1
ATOM 1781 O O . LYS A 1 218 ? -2.721 19.819 -0.602 1.00 88.62 218 LYS A O 1
ATOM 1786 N N . PHE A 1 219 ? -2.429 19.218 -2.752 1.00 90.75 219 PHE A N 1
ATOM 1787 C CA . PHE A 1 219 ? -3.833 19.191 -3.136 1.00 90.75 219 PHE A CA 1
ATOM 1788 C C . PHE A 1 219 ? -4.395 17.789 -2.917 1.00 90.75 219 PHE A C 1
ATOM 17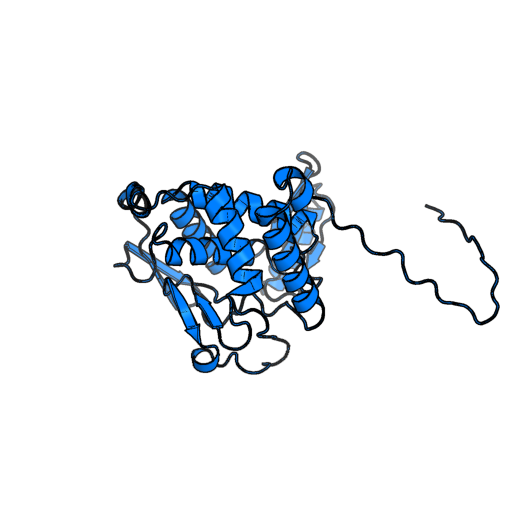90 O O . PHE A 1 219 ? -5.380 17.635 -2.199 1.00 90.75 219 PHE A O 1
ATOM 1797 N N . SER A 1 220 ? -3.724 16.761 -3.436 1.00 91.94 220 SER A N 1
ATOM 1798 C CA . SER A 1 220 ? -4.206 15.385 -3.346 1.00 91.94 220 SER A CA 1
ATOM 1799 C C . SER A 1 220 ? -4.191 14.825 -1.922 1.00 91.94 220 SER A C 1
ATOM 1801 O O . SER A 1 220 ? -5.066 14.029 -1.593 1.00 91.94 220 SER A O 1
ATOM 1803 N N . ILE A 1 221 ? -3.294 15.281 -1.031 1.00 94.88 221 ILE A N 1
ATOM 1804 C CA . ILE A 1 221 ? -3.357 14.892 0.391 1.00 94.88 221 ILE A CA 1
ATOM 1805 C C . ILE A 1 221 ? -4.648 15.364 1.066 1.00 94.88 221 ILE A C 1
ATOM 1807 O O . ILE A 1 221 ? -5.175 14.658 1.922 1.00 94.88 221 ILE A O 1
ATOM 1811 N N . LYS A 1 222 ? -5.172 16.538 0.690 1.00 94.56 222 LYS A N 1
ATOM 1812 C CA . LYS A 1 222 ? -6.433 17.050 1.243 1.00 94.56 222 LYS A CA 1
ATOM 1813 C C . LYS A 1 222 ? -7.592 16.175 0.789 1.00 94.56 222 LYS A C 1
ATOM 1815 O O . LYS A 1 222 ? -8.326 15.685 1.632 1.00 94.56 222 LYS A O 1
ATOM 1820 N N . ILE A 1 223 ? -7.650 15.885 -0.513 1.00 94.56 223 ILE A N 1
ATOM 1821 C CA . ILE A 1 223 ? -8.657 14.994 -1.107 1.00 94.56 223 ILE A CA 1
ATOM 1822 C C . ILE A 1 223 ? -8.613 13.612 -0.446 1.00 94.56 223 ILE A C 1
ATOM 1824 O O . ILE A 1 223 ? -9.646 13.080 -0.057 1.00 94.56 223 ILE A O 1
ATOM 1828 N N . LEU A 1 224 ? -7.419 13.034 -0.271 1.00 96.25 224 LEU A N 1
ATOM 1829 C CA . LEU A 1 224 ? -7.258 11.740 0.396 1.00 96.25 224 LEU A CA 1
ATOM 1830 C C . LEU A 1 224 ? -7.804 11.765 1.826 1.00 96.25 224 LEU A C 1
ATOM 1832 O O . LEU A 1 224 ? -8.537 10.856 2.206 1.00 96.25 224 LEU A O 1
ATOM 1836 N N . ARG A 1 225 ? -7.462 12.793 2.609 1.00 97.62 225 ARG A N 1
ATOM 1837 C CA . ARG A 1 225 ? -7.929 12.930 3.995 1.00 97.62 225 ARG A CA 1
ATOM 1838 C C . ARG A 1 225 ? -9.439 13.133 4.075 1.00 97.62 225 ARG A C 1
ATOM 1840 O O . ARG A 1 225 ? -10.085 12.425 4.837 1.00 97.62 225 ARG A O 1
ATOM 1847 N N . GLU A 1 226 ? -10.002 14.000 3.240 1.00 97.31 226 GLU A N 1
ATOM 1848 C CA . GLU A 1 226 ? -11.452 14.210 3.143 1.00 97.31 226 GLU A CA 1
ATOM 1849 C C . GLU A 1 226 ? -12.186 12.919 2.746 1.00 97.31 226 GLU A C 1
ATOM 1851 O O . GLU A 1 226 ? -13.230 12.597 3.311 1.00 97.31 226 GLU A O 1
ATOM 1856 N N . GLU A 1 227 ? -11.631 12.122 1.828 1.00 97.88 227 GLU A N 1
ATOM 1857 C CA . GLU A 1 227 ? -12.209 10.831 1.446 1.00 97.88 227 GLU A CA 1
ATOM 1858 C C . GLU A 1 227 ? -12.077 9.766 2.548 1.00 97.88 227 GLU A C 1
ATOM 1860 O O . GLU A 1 227 ? -12.994 8.956 2.716 1.00 97.88 227 GLU A O 1
ATOM 1865 N N . PHE A 1 228 ? -10.995 9.770 3.337 1.00 98.62 228 PHE A N 1
ATOM 1866 C CA . PHE A 1 228 ? -10.884 8.914 4.524 1.00 98.62 228 PHE A CA 1
ATOM 1867 C C . PHE A 1 228 ? -11.901 9.309 5.602 1.00 98.62 228 PHE A C 1
ATOM 1869 O O . PHE A 1 228 ? -12.591 8.436 6.128 1.00 98.62 228 PHE A O 1
ATOM 1876 N N . GLU A 1 229 ? -12.049 10.604 5.888 1.00 98.56 229 GLU A N 1
ATOM 1877 C CA . GLU A 1 229 ? -13.041 11.134 6.832 1.00 98.56 229 GLU A CA 1
ATOM 1878 C C . GLU A 1 229 ? -14.471 10.821 6.374 1.00 98.56 229 GLU A C 1
ATOM 1880 O O . GLU A 1 229 ? -15.289 10.326 7.153 1.00 98.56 229 GLU A O 1
ATOM 1885 N N . ARG A 1 230 ? -14.772 11.022 5.085 1.00 98.25 230 ARG A N 1
ATOM 1886 C CA . ARG A 1 230 ? -16.048 10.636 4.470 1.00 98.25 230 ARG A CA 1
ATOM 1887 C C . ARG A 1 230 ? -16.327 9.148 4.675 1.00 98.25 230 ARG A C 1
ATOM 1889 O O . ARG A 1 230 ? -17.419 8.789 5.111 1.00 98.25 230 ARG A O 1
ATOM 1896 N N . ALA A 1 231 ? -15.365 8.283 4.358 1.00 98.50 231 ALA A N 1
ATOM 1897 C CA . ALA A 1 231 ? -15.521 6.838 4.492 1.00 98.50 231 ALA A CA 1
ATOM 1898 C C . ALA A 1 231 ? -15.732 6.405 5.952 1.00 98.50 231 ALA A C 1
ATOM 1900 O O . ALA A 1 231 ? -16.618 5.590 6.220 1.00 98.50 231 ALA A O 1
ATOM 1901 N N . ALA A 1 232 ? -14.974 6.980 6.892 1.00 98.31 232 ALA A N 1
ATOM 1902 C CA . ALA A 1 232 ? -15.122 6.719 8.321 1.00 98.31 232 ALA A CA 1
ATOM 1903 C C . ALA A 1 232 ? -16.514 7.133 8.829 1.00 98.31 232 ALA A C 1
ATOM 1905 O O . ALA A 1 232 ? -17.186 6.346 9.493 1.00 98.31 232 ALA A O 1
ATOM 1906 N N . ASN A 1 233 ? -16.984 8.325 8.447 1.00 98.19 233 ASN A N 1
ATOM 1907 C CA . ASN A 1 233 ? -18.314 8.817 8.808 1.00 98.19 233 ASN A CA 1
ATOM 1908 C C . ASN A 1 233 ? -19.440 7.957 8.221 1.00 98.19 233 ASN A C 1
ATOM 1910 O O . ASN A 1 233 ? -20.389 7.632 8.932 1.00 98.19 233 ASN A O 1
ATOM 1914 N N . ILE A 1 234 ? -19.330 7.541 6.955 1.00 98.44 234 ILE A N 1
ATOM 1915 C CA . ILE A 1 234 ? -20.312 6.648 6.323 1.00 98.44 234 ILE A CA 1
ATOM 1916 C C . ILE A 1 234 ? -20.404 5.331 7.094 1.00 98.44 234 ILE A C 1
ATOM 1918 O O . ILE A 1 234 ? -21.496 4.913 7.461 1.00 98.44 234 ILE A O 1
ATOM 1922 N N . LEU A 1 235 ? -19.268 4.692 7.380 1.00 97.75 235 LEU A N 1
ATOM 1923 C CA . LEU A 1 235 ? -19.250 3.411 8.091 1.00 97.75 235 LEU A CA 1
ATOM 1924 C C . LEU A 1 235 ? -19.759 3.513 9.534 1.00 97.75 235 LEU A C 1
ATOM 1926 O O . LEU A 1 235 ? -20.198 2.507 10.084 1.00 97.75 235 LEU A O 1
ATOM 1930 N N . GLN A 1 236 ? -19.685 4.699 10.140 1.00 96.94 236 GLN A N 1
ATOM 1931 C CA . GLN A 1 236 ? -20.124 4.940 11.511 1.00 96.94 236 GLN A CA 1
ATOM 1932 C C . GLN A 1 236 ? -21.616 5.292 11.619 1.00 96.94 236 GLN A C 1
ATOM 1934 O O . GLN A 1 236 ? -22.253 4.901 12.599 1.00 96.94 236 GLN A O 1
ATOM 1939 N N . TYR A 1 237 ? -22.157 6.056 10.666 1.00 97.00 237 TYR A N 1
ATOM 1940 C CA . TYR A 1 237 ? -23.457 6.719 10.829 1.00 97.00 237 TYR A CA 1
ATOM 1941 C C . TYR A 1 237 ? -24.462 6.460 9.702 1.00 97.00 237 TYR A C 1
ATOM 1943 O O . TYR A 1 237 ? -25.656 6.677 9.909 1.00 97.00 237 TYR A O 1
ATOM 1951 N N . ASP A 1 238 ? -24.025 6.034 8.515 1.00 97.19 238 ASP A N 1
ATOM 1952 C CA . ASP A 1 238 ? -24.939 5.827 7.390 1.00 97.19 238 ASP A CA 1
ATOM 1953 C C . ASP A 1 238 ? -25.747 4.528 7.588 1.00 97.19 238 ASP A C 1
ATOM 1955 O O . ASP A 1 238 ? -25.171 3.500 7.952 1.00 97.19 238 ASP A O 1
ATOM 1959 N N . PRO A 1 239 ? -27.073 4.528 7.349 1.00 95.50 239 PRO A N 1
ATOM 1960 C CA . PRO A 1 239 ? -27.896 3.324 7.472 1.00 95.50 239 PRO A CA 1
ATOM 1961 C C . PRO A 1 239 ? -27.604 2.272 6.388 1.00 95.50 239 PRO A C 1
ATOM 1963 O O . PRO A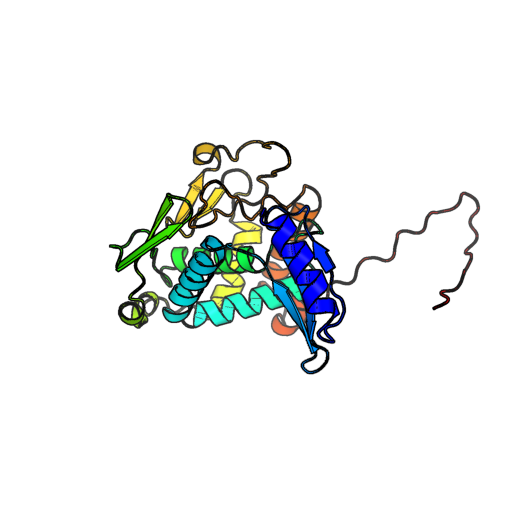 1 239 ? -27.939 1.102 6.569 1.00 95.50 239 PRO A O 1
ATOM 1966 N N . ASN A 1 240 ? -26.994 2.659 5.262 1.00 95.50 240 ASN A N 1
ATOM 1967 C CA . ASN A 1 240 ? -26.579 1.761 4.190 1.00 95.50 240 ASN A CA 1
ATOM 1968 C C . ASN A 1 240 ? -25.136 2.054 3.723 1.00 95.50 240 ASN A C 1
ATOM 1970 O O . ASN A 1 240 ? -24.891 2.453 2.572 1.00 95.50 240 ASN A O 1
ATOM 1974 N N . PRO A 1 241 ? -24.143 1.778 4.584 1.00 95.69 241 PRO A N 1
ATOM 1975 C CA . PRO A 1 241 ? -22.761 2.152 4.320 1.00 95.69 241 PRO A CA 1
ATOM 1976 C C . PRO A 1 241 ? -22.172 1.377 3.137 1.00 95.69 241 PRO A C 1
ATOM 1978 O O . PRO A 1 241 ? -21.312 1.891 2.427 1.00 95.69 241 PRO A O 1
ATOM 1981 N N . SER A 1 242 ? -22.668 0.161 2.880 1.00 91.88 242 SER A N 1
ATOM 1982 C CA . SER A 1 242 ? -22.196 -0.699 1.790 1.00 91.88 242 SER A CA 1
ATOM 1983 C C . SER A 1 242 ? -22.457 -0.127 0.399 1.00 91.88 242 SER A C 1
ATOM 1985 O O . SER A 1 242 ? -21.708 -0.433 -0.517 1.00 91.88 242 SER A O 1
ATOM 1987 N N . VAL A 1 243 ? -23.480 0.716 0.232 1.00 93.81 243 VAL A N 1
ATOM 1988 C CA . VAL A 1 243 ? -23.754 1.400 -1.038 1.00 93.81 243 VAL A CA 1
ATOM 1989 C C . VAL A 1 243 ? -23.041 2.745 -1.058 1.00 93.81 243 VAL A C 1
ATOM 1991 O O . VAL A 1 243 ? -22.287 3.039 -1.987 1.00 93.81 243 VAL A O 1
ATOM 1994 N N . LYS A 1 244 ? -23.223 3.543 0.002 1.00 96.06 244 LYS A N 1
ATOM 1995 C CA . LYS A 1 244 ? -22.722 4.919 0.066 1.00 96.06 244 LYS A CA 1
ATOM 1996 C C . LYS A 1 244 ? -21.198 4.996 -0.026 1.00 96.06 244 LYS A C 1
ATOM 1998 O O . LYS A 1 244 ? -20.657 5.885 -0.685 1.00 96.06 244 LYS A O 1
ATOM 2003 N N . LEU A 1 245 ? -20.484 4.051 0.591 1.00 97.12 245 LEU A N 1
ATOM 2004 C CA . LEU A 1 245 ? -19.021 4.043 0.620 1.00 97.12 245 LEU A CA 1
ATOM 2005 C C . LEU A 1 245 ? -18.411 4.024 -0.791 1.00 97.12 245 LEU A C 1
ATOM 2007 O O . LEU A 1 245 ? -17.461 4.769 -1.046 1.00 97.12 245 LEU A O 1
ATOM 2011 N N . PHE A 1 246 ? -18.982 3.231 -1.704 1.00 96.38 246 PHE A N 1
ATOM 2012 C CA . PHE A 1 246 ? -18.452 3.006 -3.057 1.00 96.38 246 PHE A CA 1
ATOM 2013 C C . PHE A 1 246 ? -19.133 3.831 -4.148 1.00 96.38 246 PHE A C 1
ATOM 2015 O O . PHE A 1 246 ? -18.846 3.599 -5.324 1.00 96.38 246 PHE A O 1
ATOM 2022 N N . GLU A 1 247 ? -20.005 4.783 -3.798 1.00 95.12 247 GLU A N 1
ATOM 2023 C CA . GLU A 1 247 ? -20.553 5.720 -4.783 1.00 95.12 247 GLU A CA 1
ATOM 2024 C C . GLU A 1 247 ? -19.412 6.319 -5.620 1.00 95.12 247 GLU A C 1
ATOM 2026 O O . GLU A 1 247 ? -18.422 6.784 -5.042 1.00 95.12 247 GLU A O 1
ATOM 2031 N N . PRO A 1 248 ? -19.501 6.309 -6.961 1.00 93.44 248 PRO A N 1
ATOM 2032 C CA . PRO A 1 248 ? -18.464 6.888 -7.800 1.00 93.44 248 PRO A CA 1
ATOM 2033 C C . PRO A 1 248 ? -18.254 8.375 -7.502 1.00 93.44 248 PRO A C 1
ATOM 2035 O O . PRO A 1 248 ? -19.211 9.117 -7.277 1.00 93.44 248 PRO A O 1
ATOM 2038 N N . TYR A 1 249 ? -17.001 8.827 -7.499 1.00 90.19 249 TYR A N 1
ATOM 2039 C CA . TYR A 1 249 ? -16.712 10.257 -7.426 1.00 90.19 249 TYR A CA 1
ATOM 2040 C C . TYR A 1 249 ? -17.153 10.945 -8.722 1.00 90.19 249 TYR A C 1
ATOM 2042 O O . TYR A 1 249 ? -16.740 10.553 -9.818 1.00 90.19 249 TYR A O 1
ATOM 2050 N N . VAL A 1 250 ? -17.971 11.988 -8.580 1.00 86.12 250 VAL A N 1
ATOM 2051 C CA . VAL A 1 250 ? -18.394 12.866 -9.673 1.00 86.12 250 VAL A CA 1
ATOM 2052 C C . VAL A 1 250 ? -17.666 14.198 -9.490 1.00 86.12 250 VAL A C 1
ATOM 2054 O O . VAL A 1 250 ? -17.909 14.868 -8.485 1.00 86.12 250 VAL A O 1
ATOM 2057 N N . PRO A 1 251 ? -16.757 14.581 -10.408 1.00 78.19 251 PRO A N 1
ATOM 2058 C CA . PRO A 1 251 ? -16.110 15.883 -10.347 1.00 78.19 251 PRO A CA 1
ATOM 2059 C C . PRO A 1 251 ? -17.158 17.000 -10.382 1.00 78.19 251 PRO A C 1
ATOM 2061 O O . PRO A 1 251 ? -18.136 16.874 -11.127 1.00 78.19 251 PRO A O 1
ATOM 2064 N N . PRO A 1 252 ? -16.971 18.095 -9.625 1.00 75.25 252 PRO A N 1
ATOM 2065 C CA . PRO A 1 252 ? -17.817 19.264 -9.795 1.00 75.25 252 PRO A CA 1
ATOM 2066 C C . PRO A 1 252 ? -17.730 19.741 -11.254 1.00 75.25 252 PRO A C 1
ATOM 2068 O O . PRO A 1 252 ? -16.668 19.598 -11.876 1.00 75.25 252 PRO A O 1
ATOM 2071 N N . PRO A 1 253 ? -18.823 20.286 -11.822 1.00 72.25 253 PRO A N 1
ATOM 2072 C CA . PRO A 1 253 ? -18.761 20.884 -13.147 1.00 72.25 253 PRO A CA 1
ATOM 2073 C C . PRO A 1 253 ? -17.644 21.934 -13.161 1.00 72.25 253 PRO A C 1
ATOM 2075 O O . PRO A 1 253 ? -17.442 22.605 -12.141 1.00 72.25 253 PRO A O 1
ATOM 2078 N N . PRO A 1 254 ? -16.893 22.067 -14.272 1.00 67.81 254 PRO A N 1
ATOM 2079 C CA . PRO A 1 254 ? -15.875 23.098 -14.376 1.00 67.81 254 PRO A CA 1
ATOM 2080 C C . PRO A 1 254 ? -16.539 24.428 -14.034 1.00 67.81 254 PRO A C 1
ATOM 2082 O O . PRO A 1 254 ? -17.573 24.774 -14.607 1.00 67.81 254 PRO A O 1
ATOM 2085 N N . SER A 1 255 ? -15.990 25.125 -13.040 1.00 58.31 255 SER A N 1
ATOM 2086 C CA . SER A 1 255 ? -16.420 26.473 -12.699 1.00 58.31 255 SER A CA 1
ATOM 2087 C C . SER A 1 255 ? -16.363 27.287 -13.984 1.00 58.31 255 SER A C 1
ATOM 2089 O O . SER A 1 255 ? -15.271 27.479 -14.521 1.00 58.31 255 SER A O 1
ATOM 2091 N N . GLY A 1 256 ? -17.532 27.670 -14.505 1.00 48.88 256 GLY A N 1
ATOM 2092 C CA . GLY A 1 256 ? -17.618 28.484 -15.705 1.00 48.88 256 GLY A CA 1
ATOM 2093 C C . GLY A 1 256 ? -16.719 29.695 -15.523 1.00 48.88 256 GLY A C 1
ATOM 2094 O O . GLY A 1 256 ? -16.792 30.376 -14.498 1.00 48.88 256 GLY A O 1
ATOM 2095 N N . THR A 1 257 ? -15.835 29.931 -16.485 1.00 41.75 257 THR A N 1
ATOM 2096 C CA . THR A 1 257 ? -15.267 31.258 -16.660 1.00 41.75 257 THR A CA 1
ATOM 2097 C C . THR A 1 257 ? -16.455 32.193 -16.837 1.00 41.75 257 THR A C 1
ATOM 2099 O O . THR A 1 257 ? -17.225 32.063 -17.785 1.00 41.75 257 THR A O 1
ATOM 2102 N N . LEU A 1 258 ? -16.677 33.064 -15.855 1.00 41.44 258 LEU A N 1
ATOM 2103 C CA . LEU A 1 258 ? -17.478 34.253 -16.085 1.00 41.44 258 LEU A CA 1
ATOM 2104 C C . LEU A 1 258 ? -16.669 35.079 -17.083 1.00 41.44 258 LEU A C 1
ATOM 2106 O O . LEU A 1 258 ? -15.686 35.709 -16.698 1.00 41.44 258 LEU A O 1
ATOM 2110 N N . ASP A 1 259 ? -17.037 35.007 -18.357 1.00 43.09 259 ASP A N 1
ATOM 2111 C CA . ASP A 1 259 ? -16.627 36.023 -19.315 1.00 43.09 259 ASP A CA 1
ATOM 2112 C C . ASP A 1 259 ? -17.232 37.360 -18.846 1.00 43.09 259 ASP A C 1
ATOM 2114 O O . ASP A 1 259 ? -18.338 37.391 -18.297 1.00 43.09 259 ASP A O 1
ATOM 2118 N N . GLU A 1 260 ? -16.499 38.463 -19.020 1.00 46.53 260 GLU A N 1
ATOM 2119 C CA . GLU A 1 260 ? -16.861 39.813 -18.541 1.00 46.53 260 GLU A CA 1
ATOM 2120 C C . GLU A 1 260 ? -18.175 40.381 -19.124 1.00 46.53 260 GLU A C 1
ATOM 2122 O O . GLU A 1 260 ? -18.573 41.494 -18.790 1.00 46.53 260 GLU A O 1
ATOM 2127 N N . GLU A 1 261 ? -18.921 39.616 -19.916 1.00 45.47 261 GLU A N 1
ATOM 2128 C CA . GLU A 1 261 ? -20.247 39.976 -20.405 1.00 45.47 261 GLU A CA 1
ATOM 2129 C C . GLU A 1 261 ? -21.200 38.800 -20.171 1.00 45.47 261 GLU A C 1
ATOM 2131 O O . GLU A 1 261 ? -21.141 37.789 -20.862 1.00 45.47 261 GLU A O 1
ATOM 2136 N N . GLY A 1 262 ? -22.070 38.907 -19.161 1.00 41.41 262 GLY A N 1
ATOM 2137 C CA . GLY A 1 262 ? -22.981 37.842 -18.731 1.00 41.41 262 GLY A CA 1
ATOM 2138 C C . GLY A 1 262 ? -23.961 37.359 -19.808 1.00 41.41 262 GLY A C 1
ATOM 2139 O O . GLY A 1 262 ? -25.132 37.734 -19.793 1.00 41.41 262 GLY A O 1
ATOM 2140 N N . ILE A 1 263 ? -23.509 36.469 -20.694 1.00 41.09 263 ILE A N 1
ATOM 2141 C CA . ILE A 1 263 ? -24.333 35.744 -21.663 1.00 41.09 263 ILE A CA 1
ATOM 2142 C C . ILE A 1 263 ? -23.888 34.276 -21.704 1.00 41.09 263 ILE A C 1
ATOM 2144 O O . ILE A 1 263 ? -22.751 33.954 -22.036 1.00 41.09 263 ILE A O 1
ATOM 2148 N N . LEU A 1 264 ? -24.817 33.365 -21.390 1.00 32.75 264 LEU A N 1
ATOM 2149 C CA . LEU A 1 264 ? -24.635 31.924 -21.576 1.00 32.75 264 LEU A CA 1
ATOM 2150 C C . LEU A 1 264 ? -24.518 31.610 -23.079 1.00 32.75 264 LEU A C 1
ATOM 2152 O O . LEU A 1 264 ? -25.515 31.654 -23.799 1.00 32.75 264 LEU A O 1
ATOM 2156 N N . SER A 1 265 ? -23.325 31.235 -23.542 1.00 32.28 265 SER A N 1
ATOM 2157 C CA . SER A 1 265 ? -23.144 30.598 -24.850 1.00 32.28 265 SER A CA 1
ATOM 2158 C C . SER A 1 265 ? -23.134 29.080 -24.682 1.00 32.28 265 SER A C 1
ATOM 2160 O O . SER A 1 265 ? -22.246 28.504 -24.055 1.00 32.28 265 SER A O 1
ATOM 2162 N N . THR A 1 266 ? -24.149 28.416 -25.233 1.00 47.81 266 THR A N 1
ATOM 2163 C CA . THR A 1 266 ? -24.168 26.959 -25.397 1.00 47.81 266 THR A CA 1
ATOM 2164 C C . THR A 1 266 ? -23.421 26.614 -26.684 1.00 47.81 266 THR A C 1
ATOM 2166 O O . THR A 1 266 ? -24.001 26.576 -27.765 1.00 47.81 266 THR A O 1
ATOM 2169 N N . ALA A 1 267 ? -22.113 26.373 -26.582 1.00 35.47 267 ALA A N 1
ATOM 2170 C CA . ALA A 1 267 ? -21.330 25.818 -27.683 1.00 35.47 267 ALA A CA 1
ATOM 2171 C C . ALA A 1 267 ? -21.204 24.300 -27.502 1.00 35.47 267 ALA A C 1
ATOM 2173 O O . ALA A 1 267 ? -20.732 23.814 -26.475 1.00 35.47 267 ALA A O 1
ATOM 2174 N N . GLY A 1 268 ? -21.717 23.572 -28.492 1.00 32.03 268 GLY A N 1
ATOM 2175 C CA . GLY A 1 268 ? -21.973 22.142 -28.445 1.00 32.03 268 GLY A CA 1
ATOM 2176 C C . GLY A 1 268 ? -20.724 21.268 -28.383 1.00 32.03 268 GLY A C 1
ATOM 2177 O O . GLY A 1 268 ? -19.687 21.560 -28.974 1.00 32.03 268 GLY A O 1
ATOM 2178 N N . ALA A 1 269 ? -20.884 20.134 -27.706 1.00 34.34 269 ALA A N 1
ATOM 2179 C CA . ALA A 1 269 ? -20.029 18.978 -27.884 1.00 34.34 269 ALA A CA 1
ATOM 2180 C C . ALA A 1 269 ? -20.260 18.407 -29.292 1.00 34.34 269 ALA A C 1
ATOM 2182 O O . ALA A 1 269 ? -21.373 17.995 -29.624 1.00 34.34 269 ALA A O 1
ATOM 2183 N N . ILE A 1 270 ? -19.210 18.377 -30.109 1.00 37.62 270 ILE A N 1
ATOM 2184 C CA . ILE A 1 270 ? -19.142 17.538 -31.303 1.00 37.62 270 ILE A CA 1
ATOM 2185 C C . ILE A 1 270 ? -17.993 16.554 -31.076 1.00 37.62 270 ILE A C 1
ATOM 2187 O O . ILE A 1 270 ? -16.843 16.974 -31.034 1.00 37.62 270 ILE A O 1
ATOM 2191 N N . ILE A 1 271 ? -18.409 15.293 -30.897 1.00 43.06 271 ILE A N 1
ATOM 2192 C CA . ILE A 1 271 ? -17.767 13.993 -31.187 1.00 43.06 271 ILE A CA 1
ATOM 2193 C C . ILE A 1 271 ? -16.300 13.830 -30.777 1.00 43.06 271 ILE A C 1
ATOM 2195 O O . ILE A 1 271 ? -15.411 14.371 -31.467 1.00 43.06 271 ILE A O 1
#

Solvent-accessible surface area (backbone atoms only — not comparable to full-atom values): 15442 Å² total; per-residue (Å²): 133,53,73,56,56,51,38,51,53,48,45,57,55,43,58,76,63,77,45,38,79,71,43,69,43,65,88,48,100,70,40,30,27,35,34,27,40,74,90,78,67,46,74,47,77,48,68,76,90,60,59,66,62,53,53,50,51,48,54,55,49,44,57,43,65,28,35,69,61,53,50,57,48,37,53,52,54,49,50,33,29,53,32,53,68,45,50,39,49,92,75,19,27,41,41,69,66,50,53,42,51,54,48,52,35,53,31,23,71,63,51,39,38,82,35,42,52,74,42,80,59,74,42,78,49,76,55,94,94,40,80,46,61,26,41,64,72,34,83,82,36,57,62,61,26,69,84,51,82,76,46,70,68,55,51,52,40,51,53,26,39,35,63,44,75,64,61,50,56,84,48,44,22,46,28,50,40,74,40,42,77,44,50,20,72,85,69,66,40,76,53,71,56,91,85,39,26,55,58,48,40,34,43,37,70,81,54,68,89,43,50,58,24,28,53,29,41,90,63,41,49,51,55,52,40,53,50,24,40,49,44,26,49,30,65,74,70,47,96,56,32,85,57,63,61,48,51,66,63,74,78,77,76,80,78,70,80,78,58,99,64,96,67,92,78,91,76,78,91,78,134

Sequence (271 aa):
MSKVDIILKLADILQAGNLQNIQALTRARVPIVKLMDPDTGLSCDICVNNLLAVVNTKLLRDYAQIDQRLRQLAFIVKHWAKSRRVNETYQGTLSSYSYVIMCIHLLQLRRILPCLQEMEATCYVTVDDNHYAYFDQVDKLSYYGAHNNETLSSLLWAFFHYWAYQHDYTQDVISIRTGKIISKHMKDWTRRVGNDRHLICIEDPFETSHDLGRVVDKFSIKILREEFERAANILQYDPNPSVKLFEPYVPPPPSGTLDEEGILSTAGAII

Organism: Triticum urartu (NCBI:txid4572)

Nearest PDB structures (foldseek):
  7xs4-assembly1_A  TM=9.811E-01  e=1.285E-32  Arabidopsis thaliana
  6l8k-assembly1_A  TM=8.798E-01  e=1.578E-30  Arabidopsis thaliana
  5w0o-assembly2_B  TM=9.040E-01  e=4.629E-16  Homo sapiens
  5w0m-assembly1_A  TM=8.936E-01  e=1.302E-15  Homo sapiens
  5w0b-assembly4_B  TM=8.774E-01  e=4.280E-15  Homo sapiens

pLDDT: mean 91.09, std 14.08, range [32.03, 98.94]

Mean predicted aligned error: 6.74 Å